Protein AF-A0A954C913-F1 (afdb_monomer_lite)

Sequence (250 aa):
MADDPFYPYLKLILENVSIWPVLIVVGIVWLVRHPELFDTLARYVSDLKLGPLEAKFREVQKELADTKEQVAVLEADLSHEQERFQALAGSFDPHAPVAELESTRSALKAMAASMDDLEPVRLNLTQYKDAGELYAAAEVARTRRDPRLFDDLVDCLDRLARDDDLHGIRLHTVWTLTSALHRTILADVKHGAGVLTADQLRRAKAMLARLVANPRVQADEPNNPTRGVRGPAKWAGDWIEKGLAGEGKP

Radius of gyration: 31.93 Å; chains: 1; bounding box: 51×46×95 Å

Secondary structure (DSSP, 8-state):
----THHHHHHHHHHHS-HHHHHHHHHHHHHHH-THHHHHHHHHHHHS--HHHHHHHHHHHHHHHHHHHHHHHHHHHHHHHHHHHHHHHHT--TTS-TTTTHHHHHHHHHHHHH----HHHHHHHHH-SSHHHHHHHHHHHHHH--GGGHHHHHHHHHHHHTSTTGGG--HHHHHHHHHHHHHHHHHHHHHS---S-HHHHHHHHHHHHHHHHSHHHHSSSTT-TTSTTHHHHHHHHHHHHHHHHTTT--

pLDDT: mean 81.01, std 14.79, range [45.38, 98.5]

Structure (mmCIF, N/CA/C/O backbone):
data_AF-A0A954C913-F1
#
_entry.id   AF-A0A954C913-F1
#
loop_
_atom_site.group_PDB
_atom_site.id
_atom_site.type_symbol
_atom_site.label_atom_id
_atom_site.label_alt_id
_atom_site.label_comp_id
_atom_site.label_asym_id
_atom_site.label_entity_id
_atom_site.label_seq_id
_atom_site.pdbx_PDB_ins_code
_atom_site.Cartn_x
_atom_site.Cartn_y
_atom_site.Cartn_z
_atom_site.occupancy
_atom_site.B_iso_or_equiv
_atom_site.auth_seq_id
_atom_site.auth_comp_id
_atom_site.auth_asym_id
_atom_site.auth_atom_id
_atom_site.pdbx_PDB_model_num
ATOM 1 N N . MET A 1 1 ? 27.339 -24.038 68.501 1.00 51.06 1 MET A N 1
ATOM 2 C CA . MET A 1 1 ? 26.241 -23.198 67.965 1.00 51.06 1 MET A CA 1
ATOM 3 C C . MET A 1 1 ? 26.440 -22.995 66.465 1.00 51.06 1 MET A C 1
ATOM 5 O O . MET A 1 1 ? 26.507 -21.880 65.973 1.00 51.06 1 MET A O 1
ATOM 9 N N . ALA A 1 2 ? 26.577 -24.112 65.766 1.00 46.47 2 ALA A N 1
ATOM 10 C CA . ALA A 1 2 ? 26.600 -24.290 64.323 1.00 46.47 2 ALA A CA 1
ATOM 11 C C . ALA A 1 2 ? 26.023 -25.705 64.139 1.00 46.47 2 ALA A C 1
ATOM 13 O O . ALA A 1 2 ? 26.250 -26.533 65.021 1.00 46.47 2 ALA A O 1
ATOM 14 N N . ASP A 1 3 ? 25.253 -25.933 63.080 1.00 54.12 3 ASP A N 1
ATOM 15 C CA . ASP A 1 3 ? 24.572 -27.199 62.739 1.00 54.12 3 ASP A CA 1
ATOM 16 C C . ASP A 1 3 ? 23.148 -27.389 63.285 1.00 54.12 3 ASP A C 1
ATOM 18 O O . ASP A 1 3 ? 22.778 -28.483 63.702 1.00 54.12 3 ASP A O 1
ATOM 22 N N . ASP A 1 4 ? 22.309 -26.349 63.209 1.00 55.50 4 ASP A N 1
ATOM 23 C CA . ASP A 1 4 ? 20.858 -26.569 63.178 1.00 55.50 4 ASP A CA 1
ATOM 24 C C . ASP A 1 4 ? 20.334 -26.367 61.739 1.00 55.50 4 ASP A C 1
ATOM 26 O O . ASP A 1 4 ? 20.270 -25.227 61.257 1.00 55.50 4 ASP A O 1
ATOM 30 N N . PRO A 1 5 ? 20.001 -27.449 61.005 1.00 61.47 5 PRO A N 1
ATOM 31 C CA . PRO A 1 5 ? 19.574 -27.386 59.607 1.00 61.47 5 PRO A CA 1
ATOM 32 C C . PRO A 1 5 ? 18.234 -26.669 59.416 1.00 61.47 5 PRO A C 1
ATOM 34 O O . PRO A 1 5 ? 17.842 -26.432 58.280 1.00 61.47 5 PRO A O 1
ATOM 37 N N . PHE A 1 6 ? 17.535 -26.300 60.493 1.00 63.22 6 PHE A N 1
ATOM 38 C CA . PHE A 1 6 ? 16.243 -25.614 60.447 1.00 63.22 6 PHE A CA 1
ATOM 39 C C . PHE A 1 6 ? 16.359 -24.099 60.201 1.00 63.22 6 PHE A C 1
ATOM 41 O O . PHE A 1 6 ? 15.486 -23.485 59.584 1.00 63.22 6 PHE A O 1
ATOM 48 N N . TYR A 1 7 ? 17.460 -23.486 60.641 1.00 67.25 7 TYR A N 1
ATOM 49 C CA . TYR A 1 7 ? 17.660 -22.035 60.583 1.00 67.25 7 TYR A CA 1
ATOM 50 C C . TYR A 1 7 ? 17.726 -21.458 59.149 1.00 67.25 7 TYR A C 1
ATOM 52 O O . TYR A 1 7 ? 17.117 -20.413 58.902 1.00 67.25 7 TYR A O 1
ATOM 60 N N . PRO A 1 8 ? 18.375 -22.124 58.167 1.00 64.12 8 PRO A N 1
ATOM 61 C CA . PRO A 1 8 ? 18.391 -21.659 56.778 1.00 64.12 8 PRO A CA 1
ATOM 62 C C . PRO A 1 8 ? 17.005 -21.694 56.119 1.00 64.12 8 PRO A C 1
ATOM 64 O O . PRO A 1 8 ? 16.655 -20.762 55.397 1.00 64.12 8 PRO A O 1
ATOM 67 N N . TYR A 1 9 ? 16.192 -22.721 56.396 1.00 63.78 9 TYR A N 1
ATOM 68 C CA . TYR A 1 9 ? 14.832 -22.829 55.850 1.00 63.78 9 TYR A CA 1
ATOM 69 C C . TYR A 1 9 ? 13.887 -21.790 56.456 1.00 63.78 9 TYR A C 1
ATOM 71 O O . TYR A 1 9 ? 13.095 -21.189 55.733 1.00 63.78 9 TYR A O 1
ATOM 79 N N . LEU A 1 10 ? 14.003 -21.524 57.762 1.00 60.94 10 LEU A N 1
ATOM 80 C CA . LEU A 1 10 ? 13.217 -20.487 58.431 1.00 60.94 10 LEU A CA 1
ATOM 81 C C . LEU A 1 10 ? 13.515 -19.097 57.845 1.00 60.94 10 LEU A C 1
ATOM 83 O O . LEU A 1 10 ? 12.595 -18.321 57.595 1.00 60.94 10 LEU A O 1
ATOM 87 N N . LYS A 1 11 ? 14.795 -18.811 57.572 1.00 62.28 11 LYS A N 1
ATOM 88 C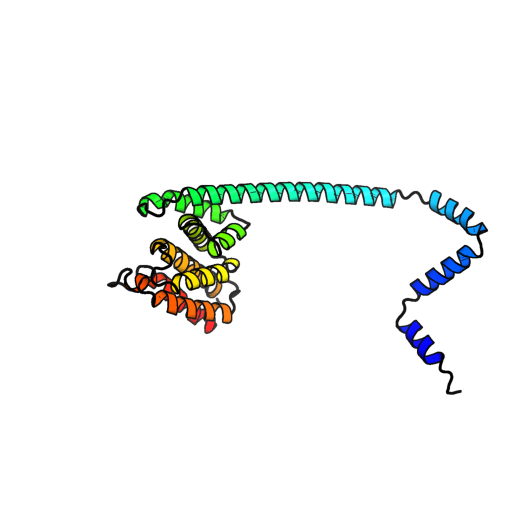 CA . LYS A 1 11 ? 15.233 -17.560 56.943 1.00 62.28 11 LYS A CA 1
ATOM 89 C C . LYS A 1 11 ? 14.708 -17.421 55.509 1.00 62.28 11 LYS A C 1
ATOM 91 O O . LYS A 1 11 ? 14.208 -16.359 55.156 1.00 62.28 11 LYS A O 1
ATOM 96 N N . LEU A 1 12 ? 14.736 -18.501 54.721 1.00 61.50 12 LEU A N 1
ATOM 97 C CA . LEU A 1 12 ? 14.226 -18.517 53.343 1.00 61.50 12 LEU A CA 1
ATOM 98 C C . LEU A 1 12 ? 12.710 -18.249 53.271 1.00 61.50 12 LEU A C 1
ATOM 100 O O . LEU A 1 12 ? 12.233 -17.595 52.347 1.00 61.50 12 LEU A O 1
ATOM 104 N N . ILE A 1 13 ? 11.952 -18.739 54.256 1.00 58.75 13 ILE A N 1
ATOM 105 C CA . ILE A 1 13 ? 10.506 -18.502 54.358 1.00 58.75 13 ILE A CA 1
ATOM 106 C C . ILE A 1 13 ? 10.230 -17.063 54.811 1.00 58.75 13 ILE A C 1
ATOM 108 O O . ILE A 1 13 ? 9.358 -16.416 54.241 1.00 58.75 13 ILE A O 1
ATOM 112 N N . LEU A 1 14 ? 10.990 -16.530 55.776 1.00 59.38 14 LEU A N 1
ATOM 113 C CA . LEU A 1 14 ? 10.811 -15.153 56.255 1.00 59.38 14 LEU A CA 1
ATOM 114 C C . LEU A 1 14 ? 11.160 -14.090 55.202 1.00 59.38 14 LEU A C 1
ATOM 116 O O . LEU A 1 14 ? 10.546 -13.027 55.190 1.00 59.38 14 LEU A O 1
ATOM 120 N N . GLU A 1 15 ? 12.151 -14.358 54.347 1.00 58.28 15 GLU A N 1
ATOM 121 C CA . GLU A 1 15 ? 12.610 -13.406 53.326 1.00 58.28 15 GLU A CA 1
ATOM 122 C C . GLU A 1 15 ? 11.785 -13.468 52.029 1.00 58.28 15 GLU A C 1
ATOM 124 O O . GLU A 1 15 ? 11.755 -12.486 51.291 1.00 58.28 15 GLU A O 1
ATOM 129 N N . ASN A 1 16 ? 11.092 -14.582 51.751 1.00 58.25 16 ASN A N 1
ATOM 130 C CA . ASN A 1 16 ? 10.431 -14.811 50.457 1.00 58.25 16 ASN A CA 1
ATOM 131 C C . ASN A 1 16 ? 8.908 -15.027 50.540 1.00 58.25 16 ASN A C 1
ATOM 133 O O . ASN A 1 16 ? 8.216 -14.968 49.524 1.00 58.25 16 ASN A O 1
ATOM 137 N N . VAL A 1 17 ? 8.359 -15.275 51.734 1.00 56.44 17 VAL A N 1
ATOM 138 C CA . VAL A 1 17 ? 6.918 -15.448 51.940 1.00 56.44 17 VAL A CA 1
ATOM 139 C C . VAL A 1 17 ? 6.388 -14.224 52.668 1.00 56.44 17 VAL A C 1
ATOM 141 O O . VAL A 1 17 ? 6.721 -13.971 53.823 1.00 56.44 17 VAL A O 1
ATOM 144 N N . SER A 1 18 ? 5.539 -13.459 51.976 1.00 63.81 18 SER A N 1
ATOM 145 C CA . SER A 1 18 ? 4.756 -12.385 52.586 1.00 63.81 18 SER A CA 1
ATOM 146 C C . SER A 1 18 ? 4.152 -12.897 53.897 1.00 63.81 18 SER A C 1
ATOM 148 O O . SER A 1 18 ? 3.509 -13.944 53.923 1.00 63.81 18 SER A O 1
ATOM 150 N N . ILE A 1 19 ? 4.378 -12.194 55.007 1.00 66.50 19 ILE A N 1
ATOM 151 C CA . ILE A 1 19 ? 3.931 -12.639 56.339 1.00 66.50 19 ILE A CA 1
ATOM 152 C C . ILE A 1 19 ? 2.398 -12.791 56.414 1.00 66.50 19 ILE A C 1
ATOM 154 O O . ILE A 1 19 ? 1.865 -13.495 57.270 1.00 66.50 19 ILE A O 1
ATOM 158 N N . TRP A 1 20 ? 1.689 -12.172 55.465 1.00 63.69 20 TRP A N 1
ATOM 159 C CA . TRP A 1 20 ? 0.238 -12.168 55.334 1.00 63.69 20 TRP A CA 1
ATOM 160 C C . TRP A 1 20 ? -0.379 -13.562 55.153 1.00 63.69 20 TRP A C 1
ATOM 162 O O . TRP A 1 20 ? -1.228 -13.906 55.968 1.00 63.69 20 TRP A O 1
ATOM 172 N N . PRO A 1 21 ? 0.018 -14.406 54.179 1.00 71.06 21 PRO A N 1
ATOM 173 C CA . PRO A 1 21 ? -0.498 -15.772 54.078 1.00 71.06 21 PRO A CA 1
ATOM 174 C C . PRO A 1 21 ? -0.298 -16.613 55.346 1.00 71.06 21 PRO A C 1
ATOM 176 O O . PRO A 1 21 ? -1.200 -17.357 55.720 1.00 71.06 21 PRO A O 1
ATOM 179 N N . VAL A 1 22 ? 0.826 -16.461 56.056 1.00 73.81 22 VAL A N 1
ATOM 180 C CA . VAL A 1 22 ? 1.058 -17.176 57.325 1.00 73.81 22 VAL A CA 1
ATOM 181 C C . VAL A 1 22 ? 0.096 -16.685 58.409 1.00 73.81 22 VAL A C 1
ATOM 183 O O . VAL A 1 22 ? -0.534 -17.497 59.084 1.00 73.81 22 VAL A O 1
ATOM 186 N N . LEU A 1 23 ? -0.088 -15.368 58.536 1.00 71.75 23 LEU A N 1
ATOM 187 C CA . LEU A 1 23 ? -1.050 -14.776 59.469 1.00 71.75 23 LEU A CA 1
ATOM 188 C C . LEU A 1 23 ? -2.500 -15.153 59.140 1.00 71.75 23 LEU A C 1
ATOM 190 O O . LEU A 1 23 ? -3.276 -15.414 60.055 1.00 71.75 23 LEU A O 1
ATOM 194 N N . ILE A 1 24 ? -2.859 -15.236 57.856 1.00 71.12 24 ILE A N 1
ATOM 195 C CA . ILE A 1 24 ? -4.189 -15.668 57.404 1.00 71.12 24 ILE A CA 1
ATOM 196 C C . ILE A 1 24 ? -4.433 -17.122 57.810 1.00 71.12 24 ILE A C 1
ATOM 198 O O . ILE A 1 24 ? -5.474 -17.425 58.385 1.00 71.12 24 ILE A O 1
ATOM 202 N N . VAL A 1 25 ? -3.472 -18.019 57.574 1.00 74.44 25 VAL A N 1
ATOM 203 C CA . VAL A 1 25 ? -3.603 -19.437 57.943 1.00 74.44 25 VAL A CA 1
ATOM 204 C C . VAL A 1 25 ? -3.673 -19.614 59.461 1.00 74.44 25 VAL A C 1
ATOM 206 O O . VAL A 1 25 ? -4.540 -20.337 59.947 1.00 74.44 25 VAL A O 1
ATOM 209 N N . VAL A 1 26 ? -2.823 -18.920 60.225 1.00 79.88 26 VAL A N 1
ATOM 210 C CA . VAL A 1 26 ? -2.878 -18.927 61.698 1.00 79.88 26 VAL A CA 1
ATOM 211 C C . VAL A 1 26 ? -4.217 -18.380 62.194 1.00 79.88 26 VAL A C 1
ATOM 213 O O . VAL A 1 26 ? -4.820 -18.973 63.085 1.00 79.88 26 VAL A O 1
ATOM 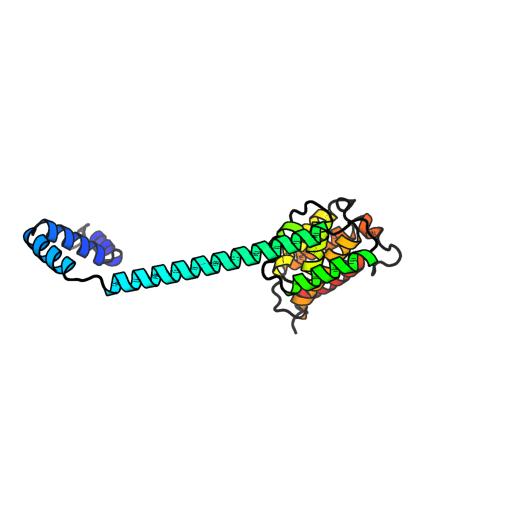216 N N . GLY A 1 27 ? -4.717 -17.307 61.578 1.00 74.88 27 GLY A N 1
ATOM 217 C CA . GLY A 1 27 ? -6.029 -16.734 61.860 1.00 74.88 27 GLY A CA 1
ATOM 218 C C . GLY A 1 27 ? -7.164 -17.723 61.600 1.00 74.88 27 GLY A C 1
ATOM 219 O O . GLY A 1 27 ? -8.005 -17.904 62.469 1.00 74.88 27 GLY A O 1
ATOM 220 N N . ILE A 1 28 ? -7.155 -18.425 60.462 1.00 75.12 28 ILE A N 1
ATOM 221 C CA . ILE A 1 28 ? -8.155 -19.451 60.120 1.00 75.12 28 ILE A CA 1
ATOM 222 C C . ILE A 1 28 ? -8.102 -20.620 61.111 1.00 75.12 28 ILE A C 1
ATOM 224 O O . ILE A 1 28 ? -9.140 -21.051 61.607 1.00 75.12 28 ILE A O 1
ATOM 228 N N . VAL A 1 29 ? -6.909 -21.119 61.448 1.00 79.38 29 VAL A N 1
ATOM 229 C CA . VAL A 1 29 ? -6.740 -22.223 62.410 1.00 79.38 29 VAL A CA 1
ATOM 230 C C . VAL A 1 29 ? -7.198 -21.816 63.813 1.00 79.38 29 VAL A C 1
ATOM 232 O O . VAL A 1 29 ? -7.826 -22.610 64.515 1.00 79.38 29 VAL A O 1
ATOM 235 N N . TRP A 1 30 ? -6.910 -20.581 64.224 1.00 77.62 30 TRP A N 1
ATOM 236 C CA . TRP A 1 30 ? -7.378 -20.019 65.488 1.00 77.62 30 TRP A CA 1
ATOM 237 C C . TRP A 1 30 ? -8.904 -19.845 65.496 1.00 77.62 30 TRP A C 1
ATOM 239 O O . TRP A 1 30 ? -9.555 -20.218 66.470 1.00 77.62 30 TRP A O 1
ATOM 249 N N . LEU A 1 31 ? -9.483 -19.398 64.378 1.00 73.31 31 LEU A N 1
ATOM 250 C CA . LEU A 1 31 ? -10.925 -19.230 64.194 1.00 73.31 31 LEU A CA 1
ATOM 251 C C . LEU A 1 31 ? -11.689 -20.562 64.246 1.00 73.31 31 LEU A C 1
ATOM 253 O O . LEU A 1 31 ? -12.752 -20.647 64.851 1.00 73.31 31 LEU A O 1
ATOM 257 N N . VAL A 1 32 ? -11.128 -21.625 63.662 1.00 75.25 32 VAL A N 1
ATOM 258 C CA . VAL A 1 32 ? -11.697 -22.983 63.722 1.00 75.25 32 VAL A CA 1
ATOM 259 C C . VAL A 1 32 ? -11.658 -23.553 65.147 1.00 75.25 32 VAL A C 1
ATOM 261 O O . VAL A 1 32 ? -12.520 -24.349 65.512 1.00 75.25 32 VAL A O 1
ATOM 264 N N . ARG A 1 33 ? -10.684 -23.146 65.975 1.00 78.38 33 ARG A N 1
ATOM 265 C CA . ARG A 1 33 ? -10.575 -23.581 67.379 1.00 78.38 33 ARG A CA 1
ATOM 266 C C . ARG A 1 33 ? -11.443 -22.796 68.362 1.00 78.38 33 ARG A C 1
ATOM 268 O O . ARG A 1 33 ? -11.688 -23.309 69.449 1.00 78.38 33 ARG A O 1
ATOM 275 N N . HIS A 1 34 ? -11.918 -21.613 67.984 1.00 75.44 34 HIS A N 1
ATOM 276 C CA . HIS A 1 34 ? -12.802 -20.770 68.794 1.00 75.44 34 HIS A CA 1
ATOM 277 C C . HIS A 1 34 ? -14.132 -20.518 68.062 1.00 75.44 34 HIS A C 1
ATOM 279 O O . HIS A 1 34 ? -14.378 -19.411 67.578 1.00 75.44 34 HIS A O 1
ATOM 285 N N . PRO A 1 35 ? -15.009 -21.536 67.960 1.00 63.16 35 PRO A N 1
ATOM 286 C CA . PRO A 1 35 ? -16.253 -21.453 67.191 1.00 63.16 35 PRO A CA 1
ATOM 287 C C . PRO A 1 35 ? -17.251 -20.423 67.747 1.00 63.16 35 PRO A C 1
ATOM 289 O O . PRO A 1 35 ? -18.088 -19.925 67.004 1.00 63.16 35 PRO A O 1
ATOM 292 N N . GLU A 1 36 ? -17.135 -20.027 69.016 1.00 68.62 36 GLU A N 1
ATOM 293 C CA . GLU A 1 36 ? -17.927 -18.937 69.612 1.00 68.62 36 GLU A CA 1
ATOM 294 C C . GLU A 1 36 ? -17.692 -17.559 68.956 1.00 68.62 36 GLU A C 1
ATOM 296 O O . GLU A 1 36 ? -18.549 -16.674 69.027 1.00 68.62 36 GLU A O 1
ATOM 301 N N . LEU A 1 37 ? -16.560 -17.385 68.262 1.00 61.88 37 LEU A N 1
ATOM 302 C CA . LEU A 1 37 ? -16.235 -16.169 67.516 1.00 61.88 37 LEU A CA 1
ATOM 303 C C . LEU A 1 37 ? -16.874 -16.133 66.123 1.0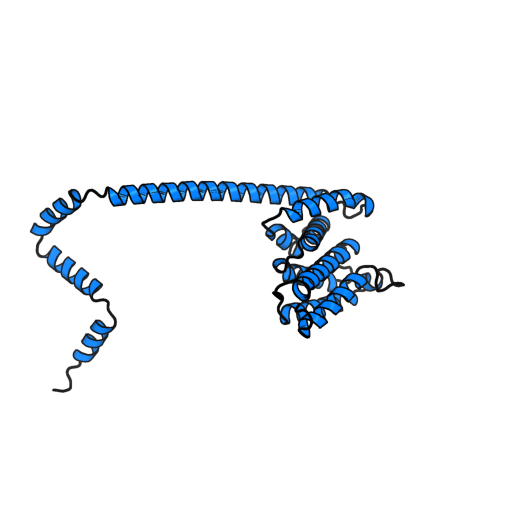0 61.88 37 LEU A C 1
ATOM 305 O O . LEU A 1 37 ? -17.029 -15.047 65.565 1.00 61.88 37 LEU A O 1
ATOM 309 N N . PHE A 1 38 ? -17.290 -17.279 65.568 1.00 60.25 38 PHE A N 1
ATOM 310 C CA . PHE A 1 38 ? -18.031 -17.323 64.302 1.00 60.25 38 PHE A CA 1
ATOM 311 C C . PHE A 1 38 ? -19.384 -16.624 64.431 1.00 60.25 38 PHE A C 1
ATOM 313 O O . PHE A 1 38 ? -19.756 -15.865 63.542 1.00 60.25 38 PHE A O 1
ATOM 320 N N . ASP A 1 39 ? -20.077 -16.801 65.557 1.00 58.16 39 ASP A N 1
ATOM 321 C CA . ASP A 1 39 ? -21.367 -16.150 65.807 1.00 58.16 39 ASP A CA 1
ATOM 322 C C . ASP A 1 39 ? -21.229 -14.632 65.998 1.00 58.16 39 ASP A C 1
ATOM 324 O O . ASP A 1 39 ? -22.131 -13.867 65.647 1.00 58.16 39 ASP A O 1
ATOM 328 N N . THR A 1 40 ? -20.091 -14.167 66.523 1.00 60.31 40 THR A N 1
ATOM 329 C CA . THR A 1 40 ? -19.800 -12.732 66.671 1.00 60.31 40 THR A CA 1
ATOM 330 C C . THR A 1 40 ? -19.313 -12.111 65.362 1.00 60.31 40 THR A C 1
ATOM 332 O O . THR A 1 40 ? -19.754 -11.016 65.018 1.00 60.31 40 THR A O 1
ATOM 335 N N . LEU A 1 41 ? -18.476 -12.807 64.588 1.00 56.16 41 LEU A N 1
ATOM 336 C CA . LEU A 1 41 ? -18.036 -12.368 63.259 1.00 56.16 41 LEU A CA 1
ATOM 337 C C . LEU A 1 41 ? -19.170 -12.378 62.242 1.00 56.16 41 LEU A C 1
ATOM 339 O O . LEU A 1 41 ? -19.284 -11.428 61.479 1.00 56.16 41 LEU A O 1
ATOM 343 N N . ALA A 1 42 ? -20.041 -13.387 62.257 1.00 55.62 42 ALA A N 1
ATOM 344 C CA . ALA A 1 42 ? -21.229 -13.415 61.414 1.00 55.62 42 ALA A CA 1
ATOM 345 C C . ALA A 1 42 ? -22.124 -12.200 61.694 1.00 55.62 42 ALA A C 1
ATOM 347 O O . ALA A 1 42 ? -22.561 -11.560 60.744 1.00 55.62 42 ALA A O 1
ATOM 348 N N . ARG A 1 43 ? -22.301 -11.819 62.973 1.00 55.00 43 ARG A N 1
ATOM 349 C CA . ARG A 1 43 ? -23.022 -10.593 63.366 1.00 55.00 43 ARG A CA 1
ATOM 350 C C . ARG A 1 43 ? -22.326 -9.314 62.891 1.00 55.00 43 ARG A C 1
ATOM 352 O O . ARG A 1 43 ? -22.987 -8.440 62.339 1.00 55.00 43 ARG A O 1
ATOM 359 N N . TYR A 1 44 ? -21.003 -9.220 63.031 1.00 53.44 44 TYR A N 1
ATOM 360 C CA . TYR A 1 44 ? -20.227 -8.065 62.559 1.00 53.44 44 TYR A CA 1
ATOM 361 C C . TYR A 1 44 ? -20.193 -7.941 61.028 1.00 53.44 44 TYR A C 1
ATOM 363 O O . TYR A 1 44 ? -20.239 -6.830 60.508 1.00 53.44 44 TYR A O 1
ATOM 371 N N . VAL A 1 45 ? -20.145 -9.058 60.298 1.00 52.66 45 VAL A N 1
ATOM 372 C CA . VAL A 1 45 ? -20.189 -9.096 58.827 1.00 52.66 45 VAL A CA 1
ATOM 373 C C . VAL A 1 45 ? -21.600 -8.800 58.315 1.00 52.66 45 VAL A C 1
ATOM 375 O O . VAL A 1 45 ? -21.737 -8.149 57.284 1.00 52.66 45 VAL A O 1
ATOM 378 N N . SER A 1 46 ? -22.649 -9.191 59.049 1.00 50.16 46 SER A N 1
ATOM 379 C CA . SER A 1 46 ? -24.027 -8.807 58.717 1.00 50.16 46 SER A CA 1
ATOM 380 C C . SER A 1 46 ? -24.341 -7.330 58.994 1.00 50.16 46 SER A C 1
ATOM 382 O O . SER A 1 46 ? -25.164 -6.756 58.284 1.00 50.16 46 SER A O 1
ATOM 384 N N . ASP A 1 47 ? -23.668 -6.695 59.963 1.00 47.97 47 ASP A N 1
ATOM 385 C CA . ASP A 1 47 ? -23.814 -5.256 60.248 1.00 47.97 47 ASP A CA 1
ATOM 386 C C . ASP A 1 47 ? -22.864 -4.364 59.433 1.00 47.97 47 ASP A C 1
ATOM 388 O O . ASP A 1 47 ? -23.109 -3.161 59.283 1.00 47.97 47 ASP A O 1
ATOM 392 N N . LEU A 1 48 ? -21.827 -4.938 58.814 1.00 45.38 48 LEU A N 1
ATOM 393 C CA . LEU A 1 48 ? -21.071 -4.304 57.736 1.00 45.38 48 LEU A CA 1
ATOM 394 C C . LEU A 1 48 ? -21.929 -4.309 56.467 1.00 45.38 48 LEU A C 1
ATOM 396 O O . LEU A 1 48 ? -21.680 -5.029 55.504 1.00 45.38 48 LEU A O 1
ATOM 400 N N . LYS A 1 49 ? -22.967 -3.465 56.472 1.00 47.38 49 LYS A N 1
ATOM 401 C CA . LYS A 1 49 ? -23.716 -3.081 55.278 1.00 47.38 49 LYS A CA 1
ATOM 402 C C . LYS A 1 49 ? -22.710 -2.751 54.180 1.00 47.38 49 LYS A C 1
ATOM 404 O O . LYS A 1 49 ? -22.063 -1.703 54.210 1.00 47.38 49 LYS A O 1
ATOM 409 N N . LEU A 1 50 ? -22.625 -3.633 53.190 1.00 52.22 50 LEU A N 1
ATOM 410 C CA . LEU A 1 50 ? -21.838 -3.522 51.963 1.00 52.22 50 LEU A CA 1
ATOM 411 C C . LEU A 1 50 ? -22.307 -2.353 51.069 1.00 52.22 50 LEU A C 1
ATOM 413 O O . LEU A 1 50 ? -22.117 -2.391 49.866 1.00 52.22 50 LEU A O 1
ATOM 417 N N . GLY A 1 51 ? -22.900 -1.290 51.619 1.00 54.19 51 GLY A N 1
ATOM 418 C CA . GLY A 1 51 ? -23.403 -0.132 50.879 1.00 54.19 51 GLY A CA 1
ATOM 419 C C . GLY A 1 51 ? -22.354 0.539 49.981 1.00 54.19 51 GLY A C 1
ATOM 420 O O . GLY A 1 51 ? -22.661 0.799 48.821 1.00 54.19 51 GLY A O 1
ATOM 421 N N . PRO A 1 52 ? -21.102 0.763 50.434 1.00 56.59 52 PRO A N 1
ATOM 422 C CA . PRO A 1 52 ? -20.057 1.316 49.569 1.00 56.59 52 PRO A CA 1
ATOM 423 C C . PRO A 1 52 ? -19.602 0.342 48.474 1.00 56.59 52 PRO A C 1
ATOM 425 O O . PRO A 1 52 ? -19.175 0.774 47.408 1.00 56.59 52 PRO A O 1
ATOM 428 N N . LEU A 1 53 ? -19.674 -0.968 48.730 1.00 54.94 53 LEU A N 1
ATOM 429 C CA . LEU A 1 53 ? -19.273 -2.014 47.787 1.00 54.94 53 LEU A CA 1
ATOM 430 C C . LEU A 1 53 ? -20.359 -2.277 46.742 1.00 54.94 53 LEU A C 1
ATOM 432 O O . LEU A 1 53 ? -20.036 -2.384 45.568 1.00 54.94 53 LEU A O 1
ATOM 436 N N . GLU A 1 54 ? -21.633 -2.295 47.129 1.00 59.16 54 GLU A N 1
ATOM 437 C CA . GLU A 1 54 ? -22.768 -2.358 46.205 1.00 59.16 54 GLU A CA 1
ATOM 438 C C . GLU A 1 54 ? -22.869 -1.101 45.341 1.00 59.16 54 GLU A C 1
ATOM 440 O O . GLU A 1 54 ? -23.167 -1.210 44.156 1.00 59.16 54 GLU A O 1
ATOM 445 N N . ALA A 1 55 ? -22.599 0.084 45.901 1.00 63.53 55 ALA A N 1
ATOM 446 C CA . ALA A 1 55 ? -22.560 1.324 45.131 1.00 63.53 55 ALA A CA 1
ATOM 447 C C . ALA A 1 55 ? -21.446 1.283 44.078 1.00 63.53 55 ALA A C 1
ATOM 449 O O . ALA A 1 55 ? -21.726 1.509 42.905 1.00 63.53 55 ALA A O 1
ATOM 450 N N . LYS A 1 56 ? -20.228 0.882 44.470 1.00 58.81 56 LYS A N 1
ATOM 451 C CA . LYS A 1 56 ? -19.117 0.670 43.530 1.00 58.81 56 LYS A CA 1
ATOM 452 C C . LYS A 1 56 ? -19.419 -0.427 42.515 1.00 58.81 56 LYS A C 1
ATOM 454 O O . LYS A 1 56 ? -19.067 -0.288 41.358 1.00 58.81 56 LYS A O 1
ATOM 459 N N . PHE A 1 57 ? -20.091 -1.505 42.910 1.00 62.09 57 PHE A N 1
ATOM 460 C CA . PHE A 1 57 ? -20.458 -2.579 41.989 1.00 62.09 57 PHE A CA 1
ATOM 461 C C . PHE A 1 57 ? -21.523 -2.129 40.982 1.00 62.09 57 PHE A C 1
ATOM 463 O O . PHE A 1 57 ? -21.431 -2.483 39.812 1.00 62.09 57 PHE A O 1
ATOM 470 N N . ARG A 1 58 ? -22.498 -1.308 41.397 1.00 65.56 58 ARG A N 1
ATOM 471 C CA . ARG A 1 58 ? -23.475 -0.682 40.489 1.00 65.56 58 ARG A CA 1
ATOM 472 C C . ARG A 1 58 ? -22.830 0.345 39.567 1.00 65.56 58 ARG A C 1
ATOM 474 O O . ARG A 1 58 ? -23.199 0.407 38.403 1.00 65.56 58 ARG A O 1
ATOM 481 N N . GLU A 1 59 ? -21.892 1.134 40.076 1.00 73.19 59 GLU A N 1
ATOM 482 C CA . GLU A 1 59 ? -21.119 2.097 39.288 1.00 73.19 59 GLU A CA 1
ATOM 483 C C . GLU A 1 59 ? -20.275 1.373 38.238 1.00 73.19 59 GLU A C 1
ATOM 485 O O . GLU A 1 59 ? -20.411 1.659 37.056 1.00 73.19 59 GLU A O 1
ATOM 490 N N . VAL A 1 60 ? -19.550 0.327 38.638 1.00 63.97 60 VAL A N 1
ATOM 491 C CA . VAL A 1 60 ? -18.804 -0.542 37.721 1.00 63.97 60 VAL A CA 1
ATOM 492 C C . VAL A 1 60 ? -19.738 -1.222 36.721 1.00 63.97 60 VAL A C 1
ATOM 494 O O . VAL A 1 60 ? -19.425 -1.257 35.542 1.00 63.97 60 VAL A O 1
ATOM 497 N N . GLN A 1 61 ? -20.902 -1.737 37.132 1.00 68.56 61 GLN A N 1
ATOM 498 C CA . GLN A 1 61 ? -21.877 -2.310 36.194 1.00 68.56 61 GLN A CA 1
ATOM 499 C C . GLN A 1 61 ? -22.392 -1.283 35.187 1.00 68.56 61 GLN A C 1
ATOM 501 O O . GLN A 1 61 ? -22.597 -1.633 34.027 1.00 68.56 61 GLN A O 1
ATOM 506 N N . LYS A 1 62 ? -22.600 -0.040 35.625 1.00 76.12 62 LYS A N 1
ATOM 507 C CA . LYS A 1 62 ? -23.029 1.055 34.763 1.00 76.12 62 LYS A CA 1
ATOM 508 C C . LYS A 1 62 ? -21.928 1.438 33.777 1.00 76.12 62 LYS A C 1
ATOM 510 O O . LYS A 1 62 ? -22.198 1.465 32.588 1.00 76.12 62 LYS A O 1
ATOM 515 N N . GLU A 1 63 ? -20.690 1.611 34.235 1.00 72.81 63 GLU A N 1
ATOM 516 C CA . GLU A 1 63 ? -19.539 1.851 33.357 1.00 72.81 63 GLU A CA 1
ATOM 517 C C . GLU A 1 63 ? -19.354 0.715 32.346 1.00 72.81 63 GLU A C 1
ATOM 519 O O . GLU A 1 63 ? -19.072 0.962 31.178 1.00 72.81 63 GLU A O 1
ATOM 524 N N . LEU A 1 64 ? -19.557 -0.537 32.759 1.00 69.50 64 LEU A N 1
ATOM 525 C CA . LEU A 1 64 ? -19.448 -1.702 31.879 1.00 69.50 64 LEU A CA 1
ATOM 526 C C . LEU A 1 64 ? -20.601 -1.755 30.864 1.00 69.50 64 LEU A C 1
ATOM 528 O O . LEU A 1 64 ? -20.389 -2.181 29.731 1.00 69.50 64 LEU A O 1
ATOM 532 N N . ALA A 1 65 ? -21.805 -1.320 31.242 1.00 76.00 65 ALA A N 1
ATOM 533 C CA . ALA A 1 65 ? -22.936 -1.181 30.327 1.00 76.00 65 ALA A CA 1
ATOM 534 C C . ALA A 1 65 ? -22.703 -0.051 29.312 1.00 76.00 65 ALA A C 1
ATOM 536 O O . ALA A 1 65 ? -22.813 -0.300 28.115 1.00 76.00 65 ALA A O 1
ATOM 537 N N . ASP A 1 66 ? -22.279 1.126 29.775 1.00 77.38 66 ASP A N 1
ATOM 538 C CA . ASP A 1 66 ? -21.953 2.282 28.933 1.00 77.38 66 ASP A CA 1
ATOM 539 C C . ASP A 1 66 ? -20.790 1.945 27.978 1.00 77.38 66 ASP A C 1
ATOM 541 O O . ASP A 1 66 ? -20.835 2.261 26.792 1.00 77.38 66 ASP A O 1
ATOM 545 N N . THR A 1 67 ? -19.772 1.222 28.459 1.00 64.88 67 THR A N 1
ATOM 546 C CA . THR A 1 67 ? -18.655 0.744 27.625 1.00 64.88 67 THR A CA 1
ATOM 547 C C . THR A 1 67 ? -19.136 -0.249 26.572 1.00 64.88 67 THR A C 1
ATOM 549 O O . THR A 1 67 ? -18.723 -0.166 25.421 1.00 64.88 67 THR A O 1
ATOM 552 N N . LYS A 1 68 ? -20.018 -1.191 26.929 1.00 72.44 68 LYS A N 1
ATOM 553 C CA . LYS A 1 68 ? -20.588 -2.145 25.964 1.00 72.44 68 LYS A CA 1
ATOM 554 C C . LYS A 1 68 ? -21.418 -1.449 24.894 1.00 72.44 68 LYS A C 1
ATOM 556 O O . LYS A 1 68 ? -21.347 -1.847 23.738 1.00 72.44 68 LYS A O 1
ATOM 561 N N . GLU A 1 69 ? -22.190 -0.437 25.271 1.00 75.00 69 GLU A N 1
ATOM 562 C CA . GLU A 1 69 ? -22.965 0.362 24.327 1.00 75.00 69 GLU A CA 1
ATOM 563 C C . GLU A 1 69 ? -22.044 1.140 23.381 1.00 75.00 69 GLU A C 1
ATOM 565 O O . GLU A 1 69 ? -22.222 1.075 22.169 1.00 75.00 69 GLU A O 1
ATOM 570 N N . GLN A 1 70 ? -21.000 1.785 23.908 1.00 69.62 70 GLN A N 1
ATOM 571 C CA . GLN A 1 70 ? -19.995 2.469 23.089 1.00 69.62 70 GLN A CA 1
ATOM 572 C C . GLN A 1 70 ? -19.275 1.514 22.134 1.00 69.62 70 GLN A C 1
ATOM 574 O O . GLN A 1 70 ? -19.089 1.846 20.968 1.00 69.62 70 GLN A O 1
ATOM 579 N N . VAL A 1 71 ? -18.907 0.317 22.599 1.00 66.25 71 VAL A N 1
ATOM 580 C CA . VAL A 1 71 ? -18.311 -0.718 21.744 1.00 66.25 71 VAL A CA 1
ATOM 581 C C . VAL A 1 71 ? -19.287 -1.141 20.650 1.00 66.25 71 VAL A C 1
ATOM 583 O O . VAL A 1 71 ? -18.888 -1.197 19.495 1.00 66.25 71 VAL A O 1
ATOM 586 N N . ALA A 1 72 ? -20.565 -1.360 20.970 1.00 72.31 72 ALA A N 1
ATOM 587 C CA . ALA A 1 72 ? -21.569 -1.732 19.973 1.00 72.31 72 ALA A CA 1
ATOM 588 C C . ALA A 1 72 ? -21.780 -0.639 18.910 1.00 72.31 72 ALA A C 1
ATOM 590 O O . ALA A 1 72 ? -21.955 -0.953 17.735 1.00 72.31 72 ALA A O 1
ATOM 591 N N . VAL A 1 73 ? -21.737 0.640 19.302 1.00 74.31 73 VAL A N 1
ATOM 592 C CA . VAL A 1 73 ? -21.798 1.771 18.362 1.00 74.31 73 VAL A CA 1
ATOM 593 C C . VAL A 1 73 ? -20.562 1.797 17.462 1.00 74.31 73 VAL A C 1
ATOM 595 O O . VAL A 1 73 ? -20.706 1.879 16.247 1.00 74.31 73 VAL A O 1
ATOM 598 N N . LEU A 1 74 ? -19.360 1.651 18.029 1.00 63.62 74 LEU A N 1
ATOM 599 C CA . LEU A 1 74 ? -18.113 1.616 17.256 1.00 63.62 74 LEU A CA 1
ATOM 600 C C . LEU A 1 74 ? -18.065 0.426 16.287 1.00 63.62 74 LEU A C 1
ATOM 602 O O . LEU A 1 74 ? -17.636 0.577 15.148 1.00 63.62 74 LEU A O 1
ATOM 606 N N . GLU A 1 75 ? -18.528 -0.749 16.715 1.00 69.31 75 GLU A N 1
ATOM 607 C CA . GLU A 1 75 ? -18.647 -1.930 15.855 1.00 69.31 75 GLU A CA 1
ATOM 608 C C . GLU A 1 75 ? -19.635 -1.692 14.703 1.00 69.31 75 GLU A C 1
ATOM 610 O O . GLU A 1 75 ? -19.351 -2.067 13.563 1.00 69.31 75 GLU A O 1
ATOM 615 N N . ALA A 1 76 ? -20.769 -1.034 14.970 1.00 74.12 76 ALA A N 1
ATOM 616 C CA . ALA A 1 76 ? -21.740 -0.679 13.939 1.00 74.12 76 ALA A CA 1
ATOM 617 C C . ALA A 1 76 ? -21.161 0.330 12.933 1.00 74.12 76 ALA A C 1
ATOM 619 O O . ALA A 1 76 ? -21.280 0.116 11.723 1.00 74.12 76 ALA A O 1
ATOM 620 N N . ASP A 1 77 ? -20.480 1.373 13.407 1.00 68.38 77 ASP A N 1
ATOM 621 C CA . ASP A 1 77 ? -19.837 2.371 12.550 1.00 68.38 77 ASP A CA 1
ATOM 622 C C . ASP A 1 77 ? -18.763 1.731 11.655 1.00 68.38 77 ASP A C 1
ATOM 624 O O . ASP A 1 77 ? -18.781 1.923 10.436 1.00 68.38 77 ASP A O 1
ATOM 628 N N . LEU A 1 78 ? -17.899 0.880 12.224 1.00 66.38 78 LEU A N 1
ATOM 629 C CA . LEU A 1 78 ? -16.896 0.117 11.471 1.00 66.38 78 LEU A CA 1
ATOM 630 C C . LEU A 1 78 ? -17.536 -0.781 10.406 1.00 66.38 78 LEU A C 1
ATOM 632 O O . LEU A 1 78 ? -17.076 -0.815 9.261 1.00 66.38 78 LEU A O 1
ATOM 636 N N . SER A 1 79 ? -18.621 -1.480 10.753 1.00 74.31 79 SER A N 1
ATOM 637 C CA . SER A 1 79 ? -19.326 -2.348 9.805 1.00 74.31 79 SER A CA 1
ATOM 638 C C . SER A 1 79 ? -19.899 -1.555 8.624 1.00 74.31 79 SER A C 1
ATOM 640 O O . SER A 1 79 ? -19.739 -1.955 7.469 1.00 74.31 79 SER A O 1
ATOM 642 N N . HIS A 1 80 ? -20.468 -0.374 8.883 1.00 78.75 80 HIS A N 1
ATOM 643 C CA . HIS A 1 80 ? -20.989 0.504 7.842 1.00 78.75 80 HIS A CA 1
ATOM 644 C C . HIS A 1 80 ? -19.887 1.073 6.941 1.00 78.75 80 HIS A C 1
ATOM 646 O O . HIS A 1 80 ? -20.075 1.166 5.723 1.00 78.75 80 HIS A O 1
ATOM 652 N N . GLU A 1 81 ? -18.729 1.445 7.491 1.00 72.50 81 GLU A N 1
ATOM 653 C CA . GLU A 1 81 ? -17.581 1.872 6.682 1.00 72.50 81 GLU A CA 1
ATOM 654 C C . GLU A 1 81 ? -17.075 0.745 5.777 1.00 72.50 81 GLU A C 1
ATOM 656 O O . GLU A 1 81 ? -16.822 0.968 4.585 1.00 72.50 81 GLU A O 1
ATOM 661 N N . GLN A 1 82 ? -16.998 -0.476 6.309 1.00 76.62 82 GLN A N 1
ATOM 662 C CA . GLN A 1 82 ? -16.588 -1.653 5.554 1.00 76.62 82 GLN A CA 1
ATOM 663 C C . GLN A 1 82 ? -17.560 -1.959 4.407 1.00 76.62 82 GLN A C 1
ATOM 665 O O . GLN A 1 82 ? -17.120 -2.176 3.276 1.00 76.62 82 GLN A O 1
ATOM 670 N N . GLU A 1 83 ? -18.870 -1.923 4.653 1.00 81.94 83 GLU A N 1
ATOM 671 C CA . GLU A 1 83 ? -19.891 -2.109 3.615 1.00 81.94 83 GLU A CA 1
ATOM 672 C C . GLU A 1 83 ? -19.781 -1.058 2.506 1.00 81.94 83 GLU A C 1
ATOM 674 O O . GLU A 1 83 ? -19.827 -1.394 1.320 1.00 81.94 83 GLU A O 1
ATOM 679 N N . ARG A 1 84 ? -19.579 0.217 2.866 1.00 79.25 84 ARG A N 1
ATOM 680 C CA . ARG A 1 84 ? -19.403 1.302 1.888 1.00 79.25 84 ARG A CA 1
ATOM 681 C C . ARG A 1 84 ? -18.148 1.106 1.045 1.00 79.25 84 ARG A C 1
ATOM 683 O O . ARG A 1 84 ? -18.199 1.322 -0.168 1.00 79.25 84 ARG A O 1
ATOM 690 N N . PHE A 1 85 ? -17.045 0.676 1.654 1.00 76.12 85 PHE A N 1
ATOM 691 C CA . PHE A 1 85 ? -15.820 0.359 0.925 1.00 76.12 85 PHE A CA 1
ATOM 692 C C . PHE A 1 85 ? -16.027 -0.801 -0.049 1.00 76.12 85 PHE A C 1
ATOM 694 O O . PHE A 1 85 ? -15.656 -0.678 -1.217 1.00 76.12 85 PHE A O 1
ATOM 701 N N . GLN A 1 86 ? -16.680 -1.880 0.388 1.00 81.81 86 GLN A N 1
ATOM 702 C CA . GLN A 1 86 ? -16.968 -3.033 -0.465 1.00 81.81 86 GLN A CA 1
ATOM 703 C C . GLN A 1 86 ? -17.931 -2.688 -1.606 1.00 81.81 86 GLN A C 1
ATOM 705 O O . GLN A 1 86 ? -17.725 -3.120 -2.737 1.00 81.81 86 GLN A O 1
ATOM 710 N N . ALA A 1 87 ? -18.937 -1.848 -1.358 1.00 80.88 87 ALA A N 1
ATOM 711 C CA . ALA A 1 87 ? -19.842 -1.373 -2.402 1.00 80.88 87 ALA A CA 1
ATOM 712 C C . ALA A 1 87 ? -19.104 -0.545 -3.471 1.00 80.88 87 ALA A C 1
ATOM 714 O O . ALA A 1 87 ? -19.305 -0.749 -4.669 1.00 80.88 87 ALA A O 1
ATOM 715 N N . LEU A 1 88 ? -18.213 0.364 -3.053 1.00 78.50 88 LEU A N 1
ATOM 716 C CA . LEU A 1 88 ? -17.381 1.138 -3.979 1.00 78.50 88 LEU A CA 1
ATOM 717 C C . LEU A 1 88 ? -16.398 0.249 -4.750 1.00 78.50 88 LEU A C 1
ATOM 719 O O . LEU A 1 88 ? -16.254 0.430 -5.959 1.00 78.50 88 LEU A O 1
ATOM 723 N N . ALA A 1 89 ? -15.765 -0.719 -4.084 1.00 75.56 89 ALA A N 1
ATOM 724 C CA . ALA A 1 89 ? -14.893 -1.699 -4.727 1.00 75.56 89 ALA A CA 1
ATOM 725 C C . ALA A 1 89 ? -15.647 -2.545 -5.768 1.00 75.56 89 ALA A C 1
ATOM 727 O O . ALA A 1 89 ? -15.181 -2.666 -6.897 1.00 75.56 89 ALA A O 1
ATOM 728 N N . GLY A 1 90 ? -16.843 -3.043 -5.438 1.00 71.62 90 GLY A N 1
ATOM 729 C CA . GLY A 1 90 ? -17.672 -3.838 -6.349 1.00 71.62 90 GLY A CA 1
ATOM 730 C C . GLY A 1 90 ? -18.239 -3.048 -7.535 1.00 71.62 90 GLY A C 1
ATOM 731 O O . GLY A 1 90 ? -18.579 -3.634 -8.558 1.00 71.62 90 GLY A O 1
ATOM 732 N N . SER A 1 91 ? -18.314 -1.717 -7.435 1.00 70.25 91 SER A N 1
ATOM 733 C CA . SER A 1 91 ? -18.700 -0.843 -8.555 1.00 70.25 91 SER A CA 1
ATOM 734 C C . SER A 1 91 ? -17.587 -0.605 -9.581 1.00 70.25 91 SER A C 1
ATOM 736 O O . SER A 1 91 ? -17.821 0.031 -10.610 1.00 70.25 91 SER A O 1
ATOM 738 N N . PHE A 1 92 ? -16.364 -1.061 -9.303 1.00 71.56 92 PHE A N 1
ATOM 739 C CA . PHE A 1 92 ? -15.238 -0.881 -10.203 1.00 71.56 92 PHE A CA 1
ATOM 740 C C . PHE A 1 92 ? -15.327 -1.869 -11.365 1.00 71.56 92 PHE A C 1
ATOM 742 O O . PHE A 1 92 ? -15.262 -3.075 -11.153 1.00 71.56 92 PHE A O 1
ATOM 749 N N . ASP A 1 93 ? -15.403 -1.357 -12.596 1.00 70.62 93 ASP A N 1
ATOM 750 C CA . ASP A 1 93 ? -15.190 -2.170 -13.792 1.00 70.62 93 ASP A CA 1
ATOM 751 C C . ASP A 1 93 ? -13.687 -2.201 -14.124 1.00 70.62 93 ASP A C 1
ATOM 753 O O . ASP A 1 93 ? -13.124 -1.188 -14.568 1.00 70.62 93 ASP A O 1
ATOM 757 N N . PRO A 1 94 ? -13.013 -3.359 -13.974 1.00 64.19 94 PRO A N 1
ATOM 758 C CA . PRO A 1 94 ? -11.611 -3.499 -14.314 1.00 64.19 94 PRO A CA 1
ATOM 759 C C . PRO A 1 94 ? -11.321 -3.282 -15.785 1.00 64.19 94 PRO A C 1
ATOM 761 O O . PRO A 1 94 ? -10.148 -3.168 -16.105 1.00 64.19 94 PRO A O 1
ATOM 764 N N . HIS A 1 95 ? -12.313 -3.221 -16.675 1.00 67.88 95 HIS A N 1
ATOM 765 C CA . HIS A 1 95 ? -12.137 -3.034 -18.110 1.00 67.88 95 HIS A CA 1
ATOM 766 C C . HIS A 1 95 ? -12.486 -1.628 -18.614 1.00 67.88 95 HIS A C 1
ATOM 768 O O . HIS A 1 95 ? -12.046 -1.270 -19.714 1.00 67.88 95 HIS A O 1
ATOM 774 N N . ALA A 1 96 ? -13.122 -0.791 -17.794 1.00 72.25 96 ALA A N 1
ATOM 775 C CA . ALA A 1 96 ? -13.540 0.550 -18.188 1.00 72.25 96 ALA A CA 1
ATOM 776 C C . ALA A 1 96 ? -12.357 1.483 -18.552 1.00 72.25 96 ALA A C 1
ATOM 778 O O . ALA A 1 96 ? -11.231 1.307 -18.052 1.00 72.25 96 ALA A O 1
ATOM 779 N N . PRO A 1 97 ? -12.572 2.479 -19.434 1.00 71.38 97 PRO A N 1
ATOM 780 C CA . PRO A 1 97 ? -11.635 3.573 -19.682 1.00 71.38 97 PRO A CA 1
ATOM 781 C C . PRO A 1 97 ? -11.333 4.388 -18.416 1.00 71.38 97 PRO A C 1
ATOM 783 O O . PRO A 1 97 ? -12.203 4.616 -17.584 1.00 71.38 97 PRO A O 1
ATOM 786 N N . VAL A 1 98 ? -10.113 4.928 -18.299 1.00 67.81 98 VAL A N 1
ATOM 787 C CA . VAL A 1 98 ? -9.662 5.672 -17.098 1.00 67.81 98 VAL A CA 1
ATOM 788 C C . VAL A 1 98 ? -10.580 6.846 -16.730 1.00 67.81 98 VAL A C 1
ATOM 790 O O . VAL A 1 98 ? -10.748 7.131 -15.548 1.00 67.81 98 VAL A O 1
ATOM 793 N N . ALA A 1 99 ? -11.187 7.513 -17.716 1.00 69.69 99 ALA A N 1
ATOM 794 C CA . ALA A 1 99 ? -12.115 8.619 -17.479 1.00 69.69 99 ALA A CA 1
ATOM 795 C C . ALA A 1 99 ? -13.392 8.179 -16.738 1.00 69.69 99 ALA A C 1
ATOM 797 O O . ALA A 1 99 ? -13.917 8.931 -15.923 1.00 69.69 99 ALA A O 1
ATOM 798 N N . GLU A 1 100 ? -13.854 6.952 -16.977 1.00 68.25 100 GLU A N 1
ATOM 799 C CA . GLU A 1 100 ? -15.039 6.379 -16.330 1.00 68.25 100 GLU A CA 1
ATOM 800 C C . GLU A 1 100 ? -14.735 5.906 -14.902 1.00 68.25 100 GLU A C 1
ATOM 802 O O . GLU A 1 100 ? -15.630 5.837 -14.066 1.00 68.25 100 GLU A O 1
ATOM 807 N N . LEU A 1 101 ? -13.454 5.687 -14.584 1.00 73.75 101 LEU A N 1
ATOM 808 C CA . LEU A 1 101 ? -12.989 5.348 -13.237 1.00 73.75 101 LEU A CA 1
ATOM 809 C C . LEU A 1 101 ? -12.881 6.570 -12.310 1.00 73.75 101 LEU A C 1
ATOM 811 O O . LEU A 1 101 ? -12.669 6.407 -11.107 1.00 73.75 101 LEU A O 1
ATOM 815 N N . GLU A 1 102 ? -12.991 7.796 -12.835 1.00 78.88 102 GLU A N 1
ATOM 816 C CA . GLU A 1 102 ? -12.731 9.012 -12.053 1.00 78.88 102 GLU A CA 1
ATOM 817 C C . GLU A 1 102 ? -13.785 9.251 -10.961 1.00 78.88 102 GLU A C 1
ATOM 819 O O . GLU A 1 102 ? -13.445 9.744 -9.882 1.00 78.88 102 GLU A O 1
ATOM 824 N N . SER A 1 103 ? -15.041 8.855 -11.192 1.00 78.44 103 SER A N 1
ATOM 825 C CA . SER A 1 103 ? -16.114 8.940 -10.192 1.00 78.44 103 SER A CA 1
ATOM 826 C C . SER A 1 103 ? -15.832 8.015 -9.002 1.00 78.44 103 SER A C 1
ATOM 828 O O . SER A 1 103 ? -15.769 8.483 -7.863 1.00 78.44 103 SER A O 1
ATOM 830 N N . THR A 1 104 ? -15.557 6.733 -9.262 1.00 80.19 104 THR A N 1
ATOM 831 C CA . THR A 1 104 ? -15.205 5.730 -8.245 1.00 80.19 104 THR A CA 1
ATOM 832 C C . THR A 1 104 ? -13.930 6.126 -7.509 1.00 80.19 104 THR A C 1
ATOM 834 O O . THR A 1 104 ? -13.883 6.107 -6.282 1.00 80.19 104 THR A O 1
ATOM 837 N N . ARG A 1 105 ? -12.905 6.588 -8.232 1.00 82.25 105 ARG A N 1
ATOM 838 C CA . ARG A 1 105 ? -11.662 7.104 -7.645 1.00 82.25 105 ARG A CA 1
ATOM 839 C C . ARG A 1 105 ? -11.909 8.304 -6.731 1.00 82.25 105 ARG A C 1
ATOM 841 O O . ARG A 1 105 ? -11.304 8.387 -5.665 1.00 82.25 105 ARG A O 1
ATOM 848 N N . SER A 1 106 ? -12.761 9.244 -7.132 1.00 84.19 106 SER A N 1
ATOM 849 C CA . SER A 1 106 ? -13.094 10.416 -6.313 1.00 84.19 106 SER A CA 1
ATOM 850 C C . SER A 1 106 ? -13.837 10.015 -5.039 1.00 84.19 106 SER A C 1
ATOM 852 O O . SER A 1 106 ? -13.501 10.509 -3.962 1.00 84.19 106 SER A O 1
ATOM 854 N N . ALA A 1 107 ? -14.770 9.065 -5.136 1.00 83.62 107 ALA A N 1
ATOM 855 C CA . ALA A 1 107 ? -15.476 8.510 -3.984 1.00 83.62 107 ALA A CA 1
ATOM 856 C C . ALA A 1 107 ? -14.525 7.779 -3.019 1.00 83.62 107 ALA A C 1
ATOM 858 O O . ALA A 1 107 ? -14.546 8.041 -1.817 1.00 83.62 107 ALA A O 1
ATOM 859 N N . LEU A 1 108 ? -13.629 6.935 -3.545 1.00 86.19 108 LEU A N 1
ATOM 860 C CA . LEU A 1 108 ? -12.612 6.232 -2.757 1.00 86.19 108 LEU A CA 1
ATOM 861 C C . LEU A 1 108 ? -11.656 7.201 -2.054 1.00 86.19 108 LEU A C 1
ATOM 863 O O . LEU A 1 108 ? -11.333 6.998 -0.889 1.00 86.19 108 LEU A O 1
ATOM 867 N N . LYS A 1 109 ? -11.229 8.279 -2.724 1.00 86.38 109 LYS A N 1
ATOM 868 C CA . LYS A 1 109 ? -10.391 9.325 -2.112 1.00 86.38 109 LYS A CA 1
ATOM 869 C C . LYS A 1 109 ? -11.109 10.049 -0.975 1.00 86.38 109 LYS A C 1
ATOM 871 O O . LYS A 1 109 ? -10.493 10.298 0.058 1.00 86.38 109 LYS A O 1
ATOM 876 N N . ALA A 1 110 ? -12.379 10.406 -1.170 1.00 86.75 110 ALA A N 1
ATOM 877 C CA . ALA A 1 110 ? -13.173 11.089 -0.152 1.00 86.75 110 ALA A CA 1
ATOM 878 C C . ALA A 1 110 ? -13.356 10.202 1.087 1.00 86.75 110 ALA A C 1
ATOM 880 O O . ALA A 1 110 ? -13.107 10.650 2.201 1.00 86.75 110 ALA A O 1
ATOM 881 N N . MET A 1 111 ? -13.697 8.929 0.881 1.00 86.44 111 MET A N 1
ATOM 882 C CA . MET A 1 111 ? -13.838 7.949 1.957 1.00 86.44 111 MET A CA 1
ATOM 883 C C . MET A 1 111 ? -12.501 7.637 2.642 1.00 86.44 111 MET A C 1
ATOM 885 O O . MET A 1 111 ? -12.448 7.534 3.860 1.00 86.44 111 MET A O 1
ATOM 889 N N . ALA A 1 112 ? -11.395 7.552 1.896 1.00 86.31 112 ALA A N 1
ATOM 890 C CA . ALA A 1 112 ? -10.071 7.351 2.481 1.00 86.31 112 ALA A CA 1
ATOM 891 C C . ALA A 1 112 ? -9.716 8.449 3.497 1.00 86.31 112 ALA A C 1
ATOM 893 O O . ALA A 1 112 ? -9.061 8.179 4.499 1.00 86.31 112 ALA A O 1
ATOM 894 N N . ALA A 1 113 ? -10.130 9.697 3.269 1.00 82.88 113 ALA A N 1
ATOM 895 C CA . ALA A 1 113 ? -9.839 10.780 4.204 1.00 82.88 113 ALA A CA 1
ATOM 896 C C . ALA A 1 113 ? -10.515 10.583 5.573 1.00 82.88 113 ALA A C 1
ATOM 898 O O . ALA A 1 113 ? -9.924 10.967 6.579 1.00 82.88 113 ALA A O 1
ATOM 899 N N . SER A 1 114 ? -11.699 9.963 5.611 1.00 83.56 114 SER A N 1
ATOM 900 C CA . SER A 1 114 ? -12.475 9.731 6.837 1.00 83.56 114 SER A CA 1
ATOM 901 C C . SER A 1 114 ? -12.284 8.346 7.456 1.00 83.56 114 SER A C 1
ATOM 903 O O . SER A 1 114 ? -12.785 8.121 8.542 1.00 83.56 114 SER A O 1
ATOM 905 N N . MET A 1 115 ? -11.594 7.430 6.774 1.00 85.00 115 MET A N 1
ATOM 906 C CA . MET A 1 115 ? -11.427 6.047 7.222 1.00 85.00 115 MET A CA 1
ATOM 907 C C . MET A 1 115 ? -10.438 5.953 8.391 1.00 85.00 115 MET A C 1
ATOM 909 O O . MET A 1 115 ? -9.254 6.291 8.237 1.00 85.00 115 MET A O 1
ATOM 913 N N . ASP A 1 116 ? -10.926 5.471 9.533 1.00 84.19 116 ASP A N 1
ATOM 914 C CA . ASP A 1 116 ? -10.125 5.257 10.743 1.00 84.19 116 ASP A CA 1
ATOM 915 C C . ASP A 1 116 ? -9.503 3.856 10.776 1.00 84.19 116 ASP A C 1
ATOM 917 O O . ASP A 1 116 ? -8.316 3.709 11.098 1.00 84.19 116 ASP A O 1
ATOM 921 N N . ASP A 1 117 ? -10.268 2.841 10.364 1.00 87.94 117 ASP A N 1
ATOM 922 C CA . ASP A 1 117 ? -9.792 1.467 10.243 1.00 87.94 117 ASP A CA 1
ATOM 923 C C . ASP A 1 117 ? -9.263 1.163 8.836 1.00 87.94 117 ASP A C 1
ATOM 925 O O . ASP A 1 117 ? -9.971 1.236 7.833 1.00 87.94 117 ASP A O 1
ATOM 929 N N . LEU A 1 118 ? -7.984 0.794 8.763 1.00 93.00 118 LEU A N 1
ATOM 930 C CA . LEU A 1 118 ? -7.323 0.423 7.514 1.00 93.00 118 LEU A CA 1
ATOM 931 C C . LEU A 1 118 ? -7.277 -1.094 7.295 1.00 93.00 118 LEU A C 1
ATOM 933 O O . LEU A 1 118 ? -6.753 -1.530 6.271 1.00 93.00 118 LEU A O 1
ATOM 937 N N . GLU A 1 119 ? -7.816 -1.907 8.202 1.00 93.00 119 GLU A N 1
ATOM 938 C CA . GLU A 1 119 ? -7.803 -3.365 8.078 1.00 93.00 119 GLU A CA 1
ATOM 939 C C . GLU A 1 119 ? -8.479 -3.874 6.790 1.00 93.00 119 GLU A C 1
ATOM 941 O O . GLU A 1 119 ? -7.885 -4.727 6.124 1.00 93.00 119 GLU A O 1
ATOM 946 N N . PRO A 1 120 ? -9.611 -3.311 6.310 1.00 91.12 120 PRO A N 1
ATOM 947 C CA . PRO A 1 120 ? -10.173 -3.694 5.011 1.00 91.12 120 PRO A CA 1
ATOM 948 C C . PRO A 1 120 ? -9.212 -3.439 3.839 1.00 91.12 120 PRO A C 1
ATOM 950 O O . PRO A 1 120 ? -9.156 -4.211 2.881 1.00 91.12 120 PRO A O 1
ATOM 953 N N . VAL A 1 121 ? -8.409 -2.373 3.922 1.00 94.50 121 VAL A N 1
ATOM 954 C CA . VAL A 1 121 ? -7.388 -2.046 2.915 1.00 94.50 121 VAL A CA 1
ATOM 955 C C . VAL A 1 121 ? -6.264 -3.076 2.958 1.00 94.50 121 VAL A C 1
ATOM 957 O O . VAL A 1 121 ? -5.838 -3.559 1.911 1.00 94.50 121 VAL A O 1
ATOM 960 N N . ARG A 1 122 ? -5.804 -3.447 4.157 1.00 96.12 122 ARG A N 1
ATOM 961 C CA . ARG A 1 122 ? -4.759 -4.464 4.362 1.00 96.12 122 ARG A CA 1
ATOM 962 C C . ARG A 1 122 ? -5.209 -5.834 3.877 1.00 96.12 122 ARG A C 1
ATOM 964 O O . ARG A 1 122 ? -4.458 -6.516 3.177 1.00 96.12 122 ARG A O 1
ATOM 971 N N . LEU A 1 123 ? -6.454 -6.208 4.167 1.00 94.44 123 LEU A N 1
ATOM 972 C CA . LEU A 1 123 ? -7.050 -7.445 3.679 1.00 94.44 123 LEU A CA 1
ATOM 973 C C . LEU A 1 123 ? -7.071 -7.470 2.150 1.00 94.44 123 LEU A C 1
ATOM 975 O O . LEU A 1 123 ? -6.617 -8.438 1.555 1.00 94.44 123 LEU A O 1
ATOM 979 N N . ASN A 1 124 ? -7.491 -6.389 1.496 1.00 94.00 124 ASN A N 1
ATOM 980 C CA . ASN A 1 124 ? -7.511 -6.339 0.036 1.00 94.00 124 ASN A CA 1
ATOM 981 C C . ASN A 1 124 ? -6.098 -6.263 -0.584 1.00 94.00 124 ASN A C 1
ATOM 983 O O . ASN A 1 124 ? -5.876 -6.782 -1.673 1.00 94.00 124 ASN A O 1
ATOM 987 N N . LEU A 1 125 ? -5.097 -5.688 0.091 1.00 96.44 125 LEU A N 1
ATOM 988 C CA . LEU A 1 125 ? -3.701 -5.763 -0.371 1.00 96.44 125 LEU A CA 1
ATOM 989 C C . LEU A 1 125 ? -3.131 -7.184 -0.253 1.00 96.44 125 LEU A C 1
ATOM 991 O O . LEU A 1 125 ? -2.316 -7.601 -1.076 1.00 96.44 125 LEU A O 1
ATOM 995 N N . THR A 1 126 ? -3.557 -7.958 0.743 1.00 94.62 126 THR A N 1
ATOM 996 C CA . THR A 1 126 ? -3.007 -9.293 1.018 1.00 94.62 126 THR A CA 1
ATOM 997 C C . THR A 1 126 ? -3.799 -10.425 0.360 1.00 94.62 126 THR A C 1
ATOM 999 O O . THR A 1 126 ? -3.183 -11.401 -0.067 1.00 94.62 126 THR A O 1
ATOM 1002 N N . GLN A 1 127 ? -5.118 -10.292 0.233 1.00 93.31 127 GLN A N 1
ATOM 1003 C CA . GLN A 1 127 ? -6.075 -11.348 -0.121 1.00 93.31 127 GLN A CA 1
ATOM 1004 C C . GLN A 1 127 ? -7.218 -10.846 -1.030 1.00 93.31 127 GLN A C 1
ATOM 1006 O O . GLN A 1 127 ? -8.357 -11.287 -0.879 1.00 93.31 127 GLN A O 1
ATOM 1011 N N . TYR A 1 128 ? -6.948 -9.932 -1.972 1.00 90.50 128 TYR A N 1
ATOM 1012 C CA . TYR A 1 128 ? -7.967 -9.513 -2.947 1.00 90.50 128 TYR A CA 1
ATOM 1013 C C . TYR A 1 128 ? -8.560 -10.711 -3.705 1.00 90.50 128 TYR A C 1
ATOM 1015 O O . TYR A 1 128 ? -7.841 -11.616 -4.135 1.00 90.50 128 TYR A O 1
ATOM 1023 N N . LYS A 1 129 ? -9.876 -10.686 -3.909 1.00 87.81 129 LYS A N 1
ATOM 1024 C CA . LYS A 1 129 ? -10.616 -11.666 -4.715 1.00 87.81 129 LYS A CA 1
ATOM 1025 C C . LYS A 1 129 ? -10.633 -11.289 -6.188 1.00 87.81 129 LYS A C 1
ATOM 1027 O O . LYS A 1 129 ? -10.629 -12.166 -7.048 1.00 87.81 129 LYS A O 1
ATOM 1032 N N . ASP A 1 130 ? -10.634 -9.990 -6.473 1.00 88.00 130 ASP A N 1
ATOM 1033 C CA . ASP A 1 130 ? -10.669 -9.447 -7.825 1.00 88.00 130 ASP A CA 1
ATOM 1034 C C . ASP A 1 130 ? -9.827 -8.166 -7.970 1.00 88.00 130 ASP A C 1
ATOM 1036 O O . ASP A 1 130 ? -9.293 -7.600 -7.012 1.00 88.00 130 ASP A O 1
ATOM 1040 N N . ALA A 1 131 ? -9.668 -7.719 -9.218 1.00 88.81 131 ALA A N 1
ATOM 1041 C CA . ALA A 1 131 ? -8.865 -6.546 -9.548 1.00 88.81 131 ALA A CA 1
ATOM 1042 C C . ALA A 1 131 ? -9.462 -5.223 -9.025 1.00 88.81 131 ALA A C 1
ATOM 1044 O O . ALA A 1 131 ? -8.717 -4.249 -8.885 1.00 88.81 131 ALA A O 1
ATOM 1045 N N . GLY A 1 132 ? -10.770 -5.173 -8.757 1.00 87.81 132 GLY A N 1
ATOM 1046 C CA . GLY A 1 132 ? -11.458 -4.001 -8.223 1.00 87.81 132 GLY A CA 1
ATOM 1047 C C . GLY A 1 132 ? -11.195 -3.803 -6.742 1.00 87.81 132 GLY A C 1
ATOM 1048 O O . GLY A 1 132 ? -10.809 -2.704 -6.341 1.00 87.81 132 GLY A O 1
ATOM 1049 N N . GLU A 1 133 ? -11.271 -4.874 -5.952 1.00 91.00 133 GLU A N 1
ATOM 1050 C CA . GLU A 1 133 ? -10.869 -4.875 -4.542 1.00 91.00 133 GLU A CA 1
ATOM 1051 C C . GLU A 1 133 ? -9.423 -4.385 -4.368 1.00 91.00 133 GLU A C 1
ATOM 1053 O O . GLU A 1 133 ? -9.150 -3.518 -3.528 1.00 91.00 133 GLU A O 1
ATOM 1058 N N . LEU A 1 134 ? -8.505 -4.880 -5.208 1.00 94.62 134 LEU A N 1
ATOM 1059 C CA . LEU A 1 134 ? -7.103 -4.462 -5.190 1.00 94.62 134 LEU A CA 1
ATOM 1060 C C . LEU A 1 134 ? -6.927 -2.995 -5.604 1.00 94.62 134 LEU A C 1
ATOM 1062 O O . LEU A 1 134 ? -6.150 -2.259 -4.991 1.00 94.62 134 LEU A O 1
ATOM 1066 N N . TYR A 1 135 ? -7.634 -2.553 -6.646 1.00 91.62 135 TYR A N 1
ATOM 1067 C CA . TYR A 1 135 ? -7.571 -1.167 -7.103 1.00 91.62 135 TYR A CA 1
ATOM 1068 C C . TYR A 1 135 ? -8.097 -0.191 -6.046 1.00 91.62 135 TYR A C 1
ATOM 1070 O O . TYR A 1 135 ? -7.460 0.832 -5.782 1.00 91.62 135 TYR A O 1
ATOM 1078 N N . ALA A 1 136 ? -9.217 -0.524 -5.403 1.00 90.56 136 ALA A N 1
ATOM 1079 C CA . ALA A 1 136 ? -9.786 0.272 -4.327 1.00 90.56 136 ALA A CA 1
ATOM 1080 C C . ALA A 1 136 ? -8.798 0.419 -3.163 1.00 90.56 136 ALA A C 1
ATOM 1082 O O . ALA A 1 136 ? -8.522 1.539 -2.724 1.00 90.56 136 ALA A O 1
ATOM 1083 N N . ALA A 1 137 ? -8.189 -0.689 -2.732 1.00 95.19 137 ALA A N 1
ATOM 1084 C CA . ALA A 1 137 ? -7.165 -0.675 -1.694 1.00 95.19 137 ALA A CA 1
ATOM 1085 C C . ALA A 1 137 ? -5.954 0.188 -2.087 1.00 95.19 137 ALA A C 1
ATOM 1087 O O . ALA A 1 137 ? -5.470 0.991 -1.288 1.00 95.19 137 ALA A O 1
ATOM 1088 N N . ALA A 1 138 ? -5.509 0.094 -3.344 1.00 95.19 138 ALA A N 1
ATOM 1089 C CA . ALA A 1 138 ? -4.411 0.898 -3.868 1.00 95.19 138 ALA A CA 1
ATOM 1090 C C . ALA A 1 138 ? -4.717 2.408 -3.846 1.00 95.19 138 ALA A C 1
ATOM 1092 O O . ALA A 1 138 ? -3.852 3.206 -3.478 1.00 95.19 138 ALA A O 1
ATOM 1093 N N . GLU A 1 139 ? -5.930 2.825 -4.221 1.00 93.81 139 GLU A N 1
ATOM 1094 C CA . GLU A 1 139 ? -6.345 4.237 -4.191 1.00 93.81 139 GLU A CA 1
ATOM 1095 C C . GLU A 1 139 ? -6.447 4.781 -2.760 1.00 93.81 139 GLU A C 1
ATOM 1097 O O . GLU A 1 139 ? -5.986 5.900 -2.493 1.00 93.81 139 GLU A O 1
ATOM 1102 N N . VAL A 1 140 ? -6.986 3.991 -1.825 1.00 93.69 140 VAL A N 1
ATOM 1103 C CA . VAL A 1 140 ? -7.040 4.370 -0.406 1.00 93.69 140 VAL A CA 1
ATOM 1104 C C . VAL A 1 140 ? -5.626 4.509 0.155 1.00 93.69 140 VAL A C 1
ATOM 1106 O O . VAL A 1 140 ? -5.279 5.572 0.676 1.00 93.69 140 VAL A O 1
ATOM 1109 N N . ALA A 1 141 ? -4.765 3.505 -0.043 1.00 95.81 141 ALA A N 1
ATOM 1110 C CA . ALA A 1 141 ? -3.374 3.531 0.407 1.00 95.81 141 ALA A CA 1
ATOM 1111 C C . ALA A 1 141 ? -2.608 4.738 -0.163 1.00 95.81 141 ALA A C 1
ATOM 1113 O O . ALA A 1 141 ? -1.908 5.450 0.561 1.00 95.81 141 ALA A O 1
ATOM 1114 N N . ARG A 1 142 ? -2.803 5.044 -1.452 1.00 94.69 142 ARG A N 1
ATOM 1115 C CA . ARG A 1 142 ? -2.202 6.205 -2.128 1.00 94.69 142 ARG A CA 1
ATOM 1116 C C . ARG A 1 142 ? -2.662 7.546 -1.556 1.00 94.69 142 ARG A C 1
ATOM 1118 O O . ARG A 1 142 ? -1.923 8.540 -1.631 1.00 94.69 142 ARG A O 1
ATOM 1125 N N . THR A 1 143 ? -3.895 7.598 -1.070 1.00 93.69 143 THR A N 1
ATOM 1126 C CA . THR A 1 143 ? -4.502 8.804 -0.505 1.00 93.69 143 THR A CA 1
ATOM 1127 C C . THR A 1 143 ? -4.036 9.022 0.927 1.00 93.69 143 THR A C 1
ATOM 1129 O O . THR A 1 143 ? -3.530 10.107 1.216 1.00 93.69 143 THR A O 1
ATOM 1132 N N . ARG A 1 144 ? -4.116 7.983 1.770 1.00 93.19 144 ARG A N 1
ATOM 1133 C CA . ARG A 1 144 ? -3.686 8.002 3.177 1.00 93.19 144 ARG A CA 1
ATOM 1134 C C . ARG A 1 144 ? -2.183 8.204 3.336 1.00 93.19 144 ARG A C 1
ATOM 1136 O O . ARG A 1 144 ? -1.770 8.983 4.185 1.00 93.19 144 ARG A O 1
ATOM 1143 N N . ARG A 1 145 ? -1.375 7.520 2.509 1.00 93.38 145 ARG A N 1
ATOM 1144 C CA . ARG A 1 145 ? 0.102 7.500 2.597 1.00 93.38 145 ARG A CA 1
ATOM 1145 C C . ARG A 1 145 ? 0.594 7.029 3.969 1.00 93.38 145 ARG A C 1
ATOM 1147 O O . ARG A 1 145 ? 1.614 7.500 4.462 1.00 93.38 145 ARG A O 1
ATOM 1154 N N . ASP A 1 146 ? -0.176 6.143 4.592 1.00 93.56 146 ASP A N 1
ATOM 1155 C CA . ASP A 1 146 ? 0.045 5.696 5.961 1.00 93.56 146 ASP A CA 1
ATOM 1156 C C . ASP A 1 146 ? 1.184 4.660 6.006 1.00 93.56 146 ASP A C 1
ATOM 1158 O O . ASP A 1 146 ? 1.084 3.633 5.322 1.00 93.56 146 ASP A O 1
ATOM 1162 N N . PRO A 1 147 ? 2.256 4.881 6.793 1.00 94.06 147 PRO A N 1
ATOM 1163 C CA . PRO A 1 147 ? 3.344 3.916 6.947 1.00 94.06 147 PRO A CA 1
ATOM 1164 C C . PRO A 1 147 ? 2.892 2.542 7.458 1.00 94.06 147 PRO A C 1
ATOM 1166 O O . PRO A 1 147 ? 3.557 1.552 7.168 1.00 94.06 147 PRO A O 1
ATOM 1169 N N . ARG A 1 148 ? 1.747 2.442 8.153 1.00 94.38 148 ARG A N 1
ATOM 1170 C CA . ARG A 1 148 ? 1.185 1.158 8.613 1.00 94.38 148 ARG A CA 1
ATOM 1171 C C . ARG A 1 148 ? 0.830 0.212 7.463 1.00 94.38 148 ARG A C 1
ATOM 1173 O O . ARG A 1 148 ? 0.807 -0.992 7.670 1.00 94.38 148 ARG A O 1
ATOM 1180 N N . LEU A 1 149 ? 0.590 0.743 6.262 1.00 96.44 149 LEU A N 1
ATOM 1181 C CA . LEU A 1 149 ? 0.299 -0.037 5.051 1.00 96.44 149 LEU A CA 1
ATOM 1182 C C . LEU A 1 149 ? 1.556 -0.408 4.254 1.00 96.44 149 LEU A C 1
ATOM 1184 O O . LEU A 1 149 ? 1.452 -1.023 3.194 1.00 96.44 149 LEU A O 1
ATOM 1188 N N . PHE A 1 150 ? 2.742 0.021 4.692 1.00 97.44 150 PHE A N 1
ATOM 1189 C CA . PHE A 1 150 ? 3.959 -0.087 3.894 1.00 97.44 150 PHE A CA 1
ATOM 1190 C C . PHE A 1 150 ? 4.326 -1.535 3.572 1.00 97.44 150 PHE A C 1
ATOM 1192 O O . PHE A 1 150 ? 4.566 -1.856 2.409 1.00 97.44 150 PHE A O 1
ATOM 1199 N N . ASP A 1 151 ? 4.355 -2.401 4.585 1.00 97.88 151 ASP A N 1
ATOM 1200 C CA . ASP A 1 151 ? 4.725 -3.804 4.398 1.00 97.88 151 ASP A CA 1
ATOM 1201 C C . ASP A 1 151 ? 3.705 -4.528 3.510 1.00 97.88 151 ASP A C 1
ATOM 1203 O O . ASP A 1 151 ? 4.100 -5.191 2.555 1.00 97.88 151 ASP A O 1
ATOM 1207 N N . ASP A 1 152 ? 2.407 -4.287 3.720 1.00 98.25 152 ASP A N 1
ATOM 1208 C CA . ASP A 1 152 ? 1.338 -4.863 2.896 1.00 98.25 152 ASP A CA 1
ATOM 1209 C C . ASP A 1 152 ? 1.440 -4.415 1.422 1.00 98.25 152 ASP A C 1
ATOM 1211 O O . ASP A 1 152 ? 1.239 -5.213 0.502 1.00 98.25 152 ASP A O 1
ATOM 1215 N N . LEU A 1 153 ? 1.805 -3.149 1.168 1.00 98.00 153 LEU A N 1
ATOM 1216 C CA . LEU A 1 153 ? 2.061 -2.634 -0.184 1.00 98.00 153 LEU A CA 1
ATOM 1217 C C . LEU A 1 153 ? 3.276 -3.303 -0.835 1.00 98.00 153 LEU A C 1
ATOM 1219 O O . LEU A 1 153 ? 3.219 -3.652 -2.018 1.00 98.00 153 LEU A O 1
ATOM 1223 N N . VAL A 1 154 ? 4.376 -3.449 -0.090 1.00 98.50 154 VAL A N 1
ATOM 1224 C CA . VAL A 1 154 ? 5.600 -4.086 -0.589 1.00 98.50 154 VAL A CA 1
ATOM 1225 C C . VAL A 1 154 ? 5.335 -5.550 -0.908 1.00 98.50 154 VAL A C 1
ATOM 1227 O O . VAL A 1 154 ? 5.646 -5.977 -2.016 1.00 98.50 154 VAL A O 1
ATOM 1230 N N . ASP A 1 155 ? 4.707 -6.292 -0.001 1.00 98.44 155 ASP A N 1
ATOM 1231 C CA . ASP A 1 155 ? 4.412 -7.713 -0.186 1.00 98.44 155 ASP A CA 1
ATOM 1232 C C . ASP A 1 155 ? 3.419 -7.940 -1.335 1.00 98.44 155 ASP A C 1
ATOM 1234 O O . ASP A 1 155 ? 3.601 -8.854 -2.146 1.00 98.44 155 ASP A O 1
ATOM 1238 N N . CYS A 1 156 ? 2.409 -7.073 -1.478 1.00 98.31 156 CYS A N 1
ATOM 1239 C CA . CYS A 1 156 ? 1.482 -7.131 -2.605 1.00 98.31 156 CYS A CA 1
ATOM 1240 C C . CYS A 1 156 ? 2.197 -6.917 -3.944 1.00 98.31 156 CYS A C 1
ATOM 1242 O O . CYS A 1 156 ? 2.021 -7.712 -4.870 1.00 98.31 156 CYS A O 1
ATOM 1244 N N . LEU A 1 157 ? 2.996 -5.852 -4.065 1.00 98.38 157 LEU A N 1
ATOM 1245 C CA . LEU A 1 157 ? 3.748 -5.568 -5.288 1.00 98.38 157 LEU A CA 1
ATOM 1246 C C . LEU A 1 157 ? 4.779 -6.657 -5.585 1.00 98.38 157 LEU A C 1
ATOM 1248 O O . LEU A 1 157 ? 4.952 -7.019 -6.745 1.00 98.38 157 LEU A O 1
ATOM 1252 N N . ASP A 1 158 ? 5.427 -7.206 -4.560 1.00 98.25 158 ASP A N 1
ATOM 1253 C CA . ASP A 1 158 ? 6.419 -8.261 -4.731 1.00 98.25 158 ASP A CA 1
ATOM 1254 C C . ASP A 1 158 ? 5.794 -9.561 -5.231 1.00 98.25 158 ASP A C 1
ATOM 1256 O O . ASP A 1 158 ? 6.345 -10.223 -6.111 1.00 98.25 158 ASP A O 1
ATOM 1260 N N . ARG A 1 159 ? 4.613 -9.907 -4.710 1.00 97.75 159 ARG A N 1
ATOM 1261 C CA . ARG A 1 159 ? 3.825 -11.039 -5.195 1.00 97.75 159 ARG A CA 1
ATOM 1262 C C . ARG A 1 159 ? 3.429 -10.857 -6.658 1.00 97.75 159 ARG A C 1
ATOM 1264 O O . ARG A 1 159 ? 3.621 -11.788 -7.427 1.00 97.75 159 ARG A O 1
ATOM 1271 N N . LEU A 1 160 ? 2.936 -9.676 -7.044 1.00 97.50 160 LEU A N 1
ATOM 1272 C CA . LEU A 1 160 ? 2.597 -9.383 -8.444 1.00 97.50 160 LEU A CA 1
ATOM 1273 C C . LEU A 1 160 ? 3.834 -9.452 -9.348 1.00 97.50 160 LEU A C 1
ATOM 1275 O O . LEU A 1 160 ? 3.785 -10.056 -10.409 1.00 97.50 160 LEU A O 1
ATOM 1279 N N . ALA A 1 161 ? 4.956 -8.871 -8.921 1.00 97.56 161 ALA A N 1
ATOM 1280 C CA . ALA A 1 161 ? 6.179 -8.788 -9.715 1.00 97.56 161 ALA A CA 1
ATOM 1281 C C . ALA A 1 161 ? 6.834 -10.147 -10.011 1.00 97.56 161 ALA A C 1
ATOM 1283 O O . ALA A 1 161 ? 7.622 -10.241 -10.953 1.00 97.56 161 ALA A O 1
ATOM 1284 N N . ARG A 1 162 ? 6.556 -11.174 -9.197 1.00 97.44 162 ARG A N 1
ATOM 1285 C CA . ARG A 1 162 ? 7.058 -12.546 -9.390 1.00 97.44 162 ARG A CA 1
ATOM 1286 C C . ARG A 1 162 ? 6.332 -13.311 -10.492 1.00 97.44 162 ARG A C 1
ATOM 1288 O O . ARG A 1 162 ? 6.847 -14.336 -10.921 1.00 97.44 162 ARG A O 1
ATOM 1295 N N . ASP A 1 163 ? 5.172 -12.833 -10.918 1.00 97.00 163 ASP A N 1
ATOM 1296 C CA . ASP A 1 163 ? 4.426 -13.404 -12.028 1.00 97.00 163 ASP A CA 1
ATOM 1297 C C . ASP A 1 163 ? 4.663 -12.589 -13.302 1.00 97.00 163 ASP A C 1
ATOM 1299 O O . ASP A 1 163 ? 4.536 -11.361 -13.304 1.00 97.00 163 ASP A O 1
ATOM 1303 N N . ASP A 1 164 ? 5.004 -13.266 -14.397 1.00 94.12 164 ASP A N 1
ATOM 1304 C CA . ASP A 1 164 ? 5.341 -12.612 -15.667 1.00 94.12 164 ASP A CA 1
ATOM 1305 C C . ASP A 1 164 ? 4.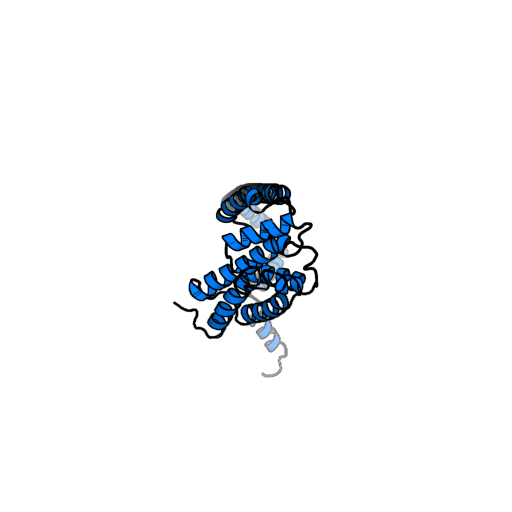166 -11.807 -16.252 1.00 94.12 164 ASP A C 1
ATOM 1307 O O . ASP A 1 164 ? 4.390 -10.820 -16.957 1.00 94.12 164 ASP A O 1
ATOM 1311 N N . ASP A 1 165 ? 2.924 -12.183 -15.927 1.00 95.06 165 ASP A N 1
ATOM 1312 C CA . ASP A 1 165 ? 1.702 -11.484 -16.327 1.00 95.06 165 ASP A CA 1
ATOM 1313 C C . ASP A 1 165 ? 1.113 -10.613 -15.200 1.00 95.06 165 ASP A C 1
ATOM 1315 O O . ASP A 1 165 ? 0.006 -10.094 -15.329 1.00 95.06 165 ASP A O 1
ATOM 1319 N N . LEU A 1 166 ? 1.830 -10.392 -14.091 1.00 95.25 166 LEU A N 1
ATOM 1320 C CA . LEU A 1 166 ? 1.338 -9.616 -12.944 1.00 95.25 166 LEU A CA 1
ATOM 1321 C C . LEU A 1 166 ? -0.028 -10.134 -12.437 1.00 95.25 166 LEU A C 1
ATOM 1323 O O . LEU A 1 166 ? -0.884 -9.338 -12.046 1.00 95.25 166 LEU A O 1
ATOM 1327 N N . HIS A 1 167 ? -0.263 -11.450 -12.508 1.00 93.75 167 HIS A N 1
ATOM 1328 C CA . HIS A 1 167 ? -1.550 -12.110 -12.235 1.00 93.75 167 HIS A CA 1
ATOM 1329 C C . HIS A 1 167 ? -2.730 -11.588 -13.082 1.00 93.75 167 HIS A C 1
ATOM 1331 O O . HIS A 1 167 ? -3.871 -11.556 -12.620 1.00 93.75 167 HIS A O 1
ATOM 1337 N N . GLY A 1 168 ? -2.478 -11.100 -14.298 1.00 91.44 168 GLY A N 1
ATOM 1338 C CA . GLY A 1 168 ? -3.507 -10.503 -15.153 1.00 91.44 168 GLY A CA 1
ATOM 1339 C C . GLY A 1 168 ? -4.008 -9.136 -14.665 1.00 91.44 168 GLY A C 1
ATOM 1340 O O . GLY A 1 168 ? -4.922 -8.557 -15.259 1.00 91.44 168 GLY A O 1
ATOM 1341 N N . ILE A 1 169 ? -3.402 -8.562 -13.618 1.00 93.56 169 ILE A N 1
ATOM 1342 C CA . ILE A 1 169 ? -3.767 -7.238 -13.111 1.00 93.56 169 ILE A CA 1
ATOM 1343 C C . ILE A 1 169 ? -3.399 -6.167 -14.145 1.00 93.56 169 ILE A C 1
ATOM 1345 O O . ILE A 1 169 ? -2.380 -6.231 -14.842 1.00 93.56 169 ILE A O 1
ATOM 1349 N N . ARG A 1 170 ? -4.252 -5.147 -14.272 1.00 91.12 170 ARG A N 1
ATOM 1350 C CA . ARG A 1 170 ? -3.998 -4.009 -15.159 1.00 91.12 170 ARG A CA 1
ATOM 1351 C C . ARG A 1 170 ? -2.793 -3.193 -14.692 1.00 91.12 170 ARG A C 1
ATOM 1353 O O . ARG A 1 170 ? -2.679 -2.852 -13.516 1.00 91.12 170 ARG A O 1
ATOM 1360 N N . LEU A 1 171 ? -1.980 -2.745 -15.651 1.00 92.31 171 LEU A N 1
ATOM 1361 C CA . LEU A 1 171 ? -0.825 -1.872 -15.400 1.00 92.31 171 LEU A CA 1
ATOM 1362 C C . LEU A 1 171 ? -1.199 -0.581 -14.664 1.00 92.31 171 LEU A C 1
ATOM 1364 O O . LEU A 1 171 ? -0.428 -0.112 -13.838 1.00 92.31 171 LEU A O 1
ATOM 1368 N N . HIS A 1 172 ? -2.400 -0.040 -14.890 1.00 89.88 172 HIS A N 1
ATOM 1369 C CA . HIS A 1 172 ? -2.887 1.126 -14.147 1.00 89.88 172 HIS A CA 1
ATOM 1370 C C . HIS A 1 172 ? -3.052 0.849 -12.644 1.00 89.88 172 HIS A C 1
ATOM 1372 O O . HIS A 1 172 ? -2.693 1.691 -11.825 1.00 89.88 172 HIS A O 1
ATOM 1378 N N . THR A 1 173 ? -3.534 -0.337 -12.260 1.00 93.12 173 THR A N 1
ATOM 1379 C CA . THR A 1 173 ? -3.634 -0.741 -10.847 1.00 93.12 173 THR A CA 1
ATOM 1380 C C . THR A 1 173 ? -2.249 -0.904 -10.234 1.00 93.12 173 THR A C 1
ATOM 1382 O O . THR A 1 173 ? -1.988 -0.372 -9.154 1.00 93.12 173 THR A O 1
ATOM 1385 N N . VAL A 1 174 ? -1.328 -1.549 -10.955 1.00 96.44 174 VAL A N 1
ATOM 1386 C CA . VAL A 1 174 ? 0.076 -1.678 -10.532 1.00 96.44 174 VAL A CA 1
ATOM 1387 C C . VAL A 1 174 ? 0.716 -0.299 -10.372 1.00 96.44 174 VAL A C 1
ATOM 1389 O O . VAL A 1 174 ? 1.329 -0.014 -9.349 1.00 96.44 174 VAL A O 1
ATOM 1392 N N . TRP A 1 175 ? 0.482 0.612 -11.315 1.00 94.94 175 TRP A N 1
ATOM 1393 C CA . TRP A 1 175 ? 0.936 1.996 -11.238 1.00 94.94 175 TRP A CA 1
ATOM 1394 C C . TRP A 1 175 ? 0.368 2.731 -10.021 1.00 94.94 175 TRP A C 1
ATOM 1396 O O . TRP A 1 175 ? 1.092 3.492 -9.368 1.00 94.94 175 TRP A O 1
ATOM 1406 N N . THR A 1 176 ? -0.907 2.515 -9.685 1.00 94.88 176 THR A N 1
ATOM 1407 C CA . THR A 1 176 ? -1.530 3.090 -8.487 1.00 94.88 176 THR A CA 1
ATOM 1408 C C . THR A 1 176 ? -0.872 2.557 -7.216 1.00 94.88 176 THR A C 1
ATOM 1410 O O . THR A 1 176 ? -0.525 3.373 -6.362 1.00 94.88 176 THR A O 1
ATOM 1413 N N . LEU A 1 177 ? -0.614 1.247 -7.120 1.00 98.00 177 LEU A N 1
ATOM 1414 C CA . LEU A 1 177 ? 0.102 0.622 -5.998 1.00 98.00 177 LEU A CA 1
ATOM 1415 C C . LEU A 1 177 ? 1.528 1.171 -5.857 1.00 98.00 177 LEU A C 1
ATOM 1417 O O . LEU A 1 177 ? 1.922 1.623 -4.783 1.00 98.00 177 LEU A O 1
ATOM 1421 N N . THR A 1 178 ? 2.299 1.220 -6.947 1.00 97.50 178 THR A N 1
ATOM 1422 C CA . THR A 1 178 ? 3.665 1.768 -6.924 1.00 97.50 178 THR A CA 1
ATOM 1423 C C . THR A 1 178 ? 3.663 3.258 -6.573 1.00 97.50 178 THR A C 1
ATOM 1425 O O . THR A 1 178 ? 4.536 3.741 -5.852 1.00 97.50 178 THR A O 1
ATOM 1428 N N . SER A 1 179 ? 2.654 4.005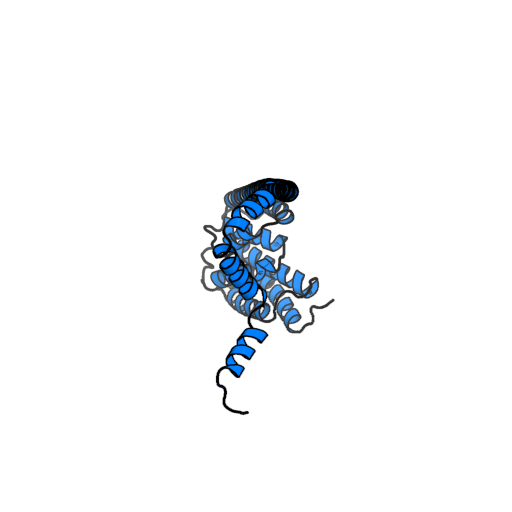 -7.028 1.00 96.12 179 SER A N 1
ATOM 1429 C CA . SER A 1 179 ? 2.460 5.404 -6.637 1.00 96.12 179 SER A CA 1
ATOM 1430 C C . SER A 1 179 ? 2.085 5.559 -5.165 1.00 96.12 179 SER A C 1
ATOM 1432 O O . SER A 1 179 ? 2.494 6.547 -4.553 1.00 96.12 179 SER A O 1
ATOM 1434 N N . ALA A 1 180 ? 1.311 4.628 -4.600 1.00 97.44 180 ALA A N 1
ATOM 1435 C CA . ALA A 1 180 ? 1.012 4.596 -3.174 1.00 97.44 180 ALA A CA 1
ATOM 1436 C C . ALA A 1 180 ? 2.301 4.420 -2.372 1.00 97.44 180 ALA A C 1
ATOM 1438 O O . ALA A 1 180 ? 2.612 5.270 -1.543 1.00 97.44 180 ALA A O 1
ATOM 1439 N N . LEU A 1 181 ? 3.105 3.412 -2.725 1.00 98.06 181 LEU A N 1
ATOM 1440 C CA . LEU A 1 181 ? 4.400 3.151 -2.103 1.00 98.06 181 LEU A CA 1
ATOM 1441 C C . LEU A 1 181 ? 5.326 4.374 -2.166 1.00 98.06 181 LEU A C 1
ATOM 1443 O O . LEU A 1 181 ? 5.823 4.817 -1.134 1.00 98.06 181 LEU A O 1
ATOM 1447 N N . HIS A 1 182 ? 5.510 4.967 -3.352 1.00 96.44 182 HIS A N 1
ATOM 1448 C CA . HIS A 1 182 ? 6.309 6.187 -3.512 1.00 96.44 182 HIS A CA 1
ATOM 1449 C C . HIS A 1 182 ? 5.832 7.299 -2.571 1.00 96.44 182 HIS A C 1
ATOM 1451 O O . HIS A 1 182 ? 6.643 7.925 -1.893 1.00 96.44 182 HIS A O 1
ATOM 1457 N N . ARG A 1 183 ? 4.521 7.560 -2.519 1.00 95.69 183 ARG A N 1
ATOM 1458 C CA . ARG A 1 183 ? 3.969 8.637 -1.691 1.00 95.69 183 ARG A CA 1
ATOM 1459 C C . ARG A 1 183 ? 4.106 8.361 -0.198 1.00 95.69 183 ARG A C 1
ATOM 1461 O O . ARG A 1 183 ? 4.340 9.319 0.531 1.00 95.69 183 ARG A O 1
ATOM 1468 N N . THR A 1 184 ? 3.983 7.109 0.237 1.00 96.12 184 THR A N 1
ATOM 1469 C CA . THR A 1 184 ? 4.223 6.702 1.629 1.00 96.12 184 THR A CA 1
ATOM 1470 C C . THR A 1 184 ? 5.688 6.905 2.008 1.00 96.12 184 THR A C 1
ATOM 1472 O O . THR A 1 184 ? 5.963 7.552 3.012 1.00 96.12 184 THR A O 1
ATOM 1475 N N . ILE A 1 185 ? 6.633 6.462 1.166 1.00 94.94 185 ILE A N 1
ATOM 1476 C CA . ILE A 1 185 ? 8.074 6.681 1.394 1.00 94.94 185 ILE A CA 1
ATOM 1477 C C . ILE A 1 185 ? 8.383 8.176 1.440 1.00 94.94 185 ILE A C 1
ATOM 1479 O O . ILE A 1 185 ? 9.047 8.636 2.356 1.00 94.94 185 ILE A O 1
ATOM 1483 N N . LEU A 1 186 ? 7.893 8.953 0.471 1.00 92.69 186 LEU A N 1
ATOM 1484 C CA . LEU A 1 186 ? 8.093 10.401 0.442 1.00 92.69 186 LEU A CA 1
ATOM 1485 C C . LEU A 1 186 ? 7.533 11.071 1.704 1.00 92.69 186 LEU A C 1
ATOM 1487 O O . LEU A 1 186 ? 8.186 11.948 2.263 1.00 92.69 186 LEU A O 1
ATOM 1491 N N . ALA A 1 187 ? 6.328 10.687 2.133 1.00 91.44 187 ALA A N 1
ATOM 1492 C CA . ALA A 1 187 ? 5.701 11.244 3.324 1.00 91.44 187 ALA A CA 1
ATOM 1493 C C . ALA A 1 187 ? 6.519 10.934 4.580 1.00 91.44 187 ALA A C 1
ATOM 1495 O O . ALA A 1 187 ? 6.760 11.845 5.361 1.00 91.44 187 ALA A O 1
ATOM 1496 N N . ASP A 1 188 ? 6.996 9.700 4.738 1.00 92.19 188 ASP A N 1
ATOM 1497 C CA . ASP A 1 188 ? 7.771 9.301 5.912 1.00 92.19 188 ASP A CA 1
ATOM 1498 C C . ASP A 1 188 ? 9.199 9.863 5.903 1.00 92.19 188 ASP A C 1
ATOM 1500 O O . ASP A 1 188 ? 9.626 10.488 6.871 1.00 92.19 188 ASP A O 1
ATOM 1504 N N . VAL A 1 189 ? 9.912 9.699 4.785 1.00 88.06 189 VAL A N 1
ATOM 1505 C CA . VAL A 1 189 ? 11.331 10.049 4.663 1.00 88.06 189 VAL A CA 1
ATOM 1506 C C . VAL A 1 189 ? 11.541 11.552 4.619 1.00 88.06 189 VAL A C 1
ATOM 1508 O O . VAL A 1 189 ? 12.495 12.001 5.224 1.00 88.06 189 VAL A O 1
ATOM 1511 N N . LYS A 1 190 ? 10.711 12.328 3.904 1.00 83.56 190 LYS A N 1
ATOM 1512 C CA . LYS A 1 190 ? 10.923 13.781 3.726 1.00 83.56 190 LYS A CA 1
ATOM 1513 C C . LYS A 1 190 ? 10.172 14.632 4.749 1.00 83.56 190 LYS A C 1
ATOM 1515 O O . LYS A 1 190 ? 10.601 15.736 5.072 1.00 83.56 190 LYS A O 1
ATOM 1520 N N . HIS A 1 191 ? 8.983 14.192 5.148 1.00 79.00 191 HIS A N 1
ATOM 1521 C CA . HIS A 1 191 ? 8.037 15.013 5.909 1.00 79.00 191 HIS A CA 1
ATOM 1522 C C . HIS A 1 191 ? 7.661 14.406 7.263 1.00 79.00 191 HIS A C 1
ATOM 1524 O O . HIS A 1 191 ? 6.971 15.059 8.043 1.00 79.00 191 HIS A O 1
ATOM 1530 N N . GLY A 1 192 ? 8.075 13.167 7.520 1.00 71.06 192 GLY A N 1
ATOM 1531 C CA . GLY A 1 192 ? 7.642 12.374 8.654 1.00 71.06 192 GLY A CA 1
ATOM 1532 C C . GLY A 1 192 ? 8.716 12.234 9.720 1.00 71.06 192 GLY A C 1
ATOM 1533 O O . GLY A 1 192 ? 9.773 12.864 9.687 1.00 71.06 192 GLY A O 1
ATOM 1534 N N . ALA A 1 193 ? 8.418 11.376 10.690 1.00 74.12 193 ALA A N 1
ATOM 1535 C CA . ALA A 1 193 ? 9.320 11.067 11.792 1.00 74.12 193 ALA A CA 1
ATOM 1536 C C . ALA A 1 193 ? 10.409 10.040 11.419 1.00 74.12 193 ALA A C 1
ATOM 1538 O O . ALA A 1 193 ? 11.240 9.720 12.268 1.00 74.12 193 ALA A O 1
ATOM 1539 N N . GLY A 1 194 ? 10.409 9.516 10.184 1.00 81.75 194 GLY A N 1
ATOM 1540 C CA . GLY A 1 194 ? 11.265 8.398 9.785 1.00 81.75 194 GLY A CA 1
ATOM 1541 C C . GLY A 1 194 ? 10.863 7.104 10.495 1.00 81.75 194 GLY A C 1
ATOM 1542 O O . GLY A 1 194 ? 11.692 6.471 11.146 1.00 81.75 194 GLY A O 1
ATOM 1543 N N . VAL A 1 195 ? 9.576 6.753 10.425 1.00 90.62 195 VAL A N 1
ATOM 1544 C CA . VAL A 1 195 ? 9.014 5.536 11.028 1.00 90.62 195 VAL A CA 1
ATOM 1545 C C . VAL A 1 195 ? 9.493 4.290 10.283 1.00 90.62 195 VAL A C 1
ATOM 1547 O O . VAL A 1 195 ? 9.659 3.234 10.895 1.00 90.62 195 VAL A O 1
ATOM 1550 N N . LEU A 1 196 ? 9.731 4.394 8.972 1.00 93.44 196 LEU A N 1
ATOM 1551 C CA . LEU A 1 196 ? 10.198 3.275 8.165 1.00 93.44 196 LEU A CA 1
ATOM 1552 C C . LEU A 1 196 ? 11.634 2.898 8.530 1.00 93.44 196 LEU A C 1
ATOM 1554 O O . LEU A 1 196 ? 12.566 3.703 8.493 1.00 93.44 196 LEU A O 1
ATOM 1558 N N . THR A 1 197 ? 11.825 1.620 8.828 1.00 94.56 197 THR A N 1
ATOM 1559 C CA . THR A 1 197 ? 13.136 1.068 9.165 1.00 94.56 197 THR A CA 1
ATOM 1560 C C . THR A 1 197 ? 14.018 0.908 7.925 1.00 94.56 197 THR A C 1
ATOM 1562 O O . THR A 1 197 ? 13.544 0.714 6.803 1.00 94.56 197 THR A O 1
ATOM 1565 N N . ALA A 1 198 ? 15.337 0.893 8.125 1.00 94.00 198 ALA A N 1
ATOM 1566 C CA . ALA A 1 198 ? 16.280 0.618 7.041 1.00 94.00 198 ALA A CA 1
ATOM 1567 C C . ALA A 1 198 ? 16.019 -0.746 6.367 1.00 94.00 198 ALA A C 1
ATOM 1569 O O . ALA A 1 198 ? 16.177 -0.873 5.154 1.00 94.00 198 ALA A O 1
ATOM 1570 N N . ASP A 1 199 ? 15.575 -1.756 7.120 1.00 96.50 199 ASP A N 1
ATOM 1571 C CA . ASP A 1 199 ? 15.247 -3.073 6.565 1.00 96.50 199 ASP A CA 1
ATOM 1572 C C . ASP A 1 199 ? 13.975 -3.053 5.714 1.00 96.50 199 ASP A C 1
ATOM 1574 O O . ASP A 1 199 ? 13.941 -3.671 4.649 1.00 96.50 199 ASP A O 1
ATOM 1578 N N . GLN A 1 200 ? 12.953 -2.295 6.119 1.00 97.31 200 GLN A N 1
ATOM 1579 C CA . GLN A 1 200 ? 11.773 -2.032 5.289 1.00 97.31 200 GLN A CA 1
ATOM 1580 C C . GLN A 1 200 ? 12.158 -1.357 3.965 1.00 97.31 200 GLN A C 1
ATOM 1582 O O . GLN A 1 200 ? 11.755 -1.818 2.895 1.00 97.31 200 GLN A O 1
ATOM 1587 N N . LEU A 1 201 ? 13.012 -0.332 4.010 1.00 97.19 201 LEU A N 1
ATOM 1588 C CA . LEU A 1 201 ? 13.486 0.364 2.811 1.00 97.19 201 LEU A CA 1
ATOM 1589 C C . LEU A 1 201 ? 14.305 -0.553 1.884 1.00 97.19 201 LEU A C 1
ATOM 1591 O O . LEU A 1 201 ? 14.108 -0.540 0.667 1.00 97.19 201 LEU A O 1
ATOM 1595 N N . ARG A 1 202 ? 15.177 -1.410 2.433 1.00 97.69 202 ARG A N 1
ATOM 1596 C CA . ARG A 1 202 ? 15.932 -2.405 1.646 1.00 97.69 202 ARG A CA 1
ATOM 1597 C C . ARG A 1 202 ? 15.021 -3.442 0.993 1.00 97.69 202 ARG A C 1
ATOM 1599 O O . ARG A 1 202 ? 15.229 -3.768 -0.177 1.00 97.69 202 ARG A O 1
ATOM 1606 N N . ARG A 1 203 ? 14.004 -3.938 1.710 1.00 98.06 203 ARG A N 1
ATOM 1607 C CA . ARG A 1 203 ? 13.002 -4.860 1.146 1.00 98.06 203 ARG A CA 1
ATOM 1608 C C . ARG A 1 203 ? 12.245 -4.210 -0.009 1.00 98.06 203 ARG A C 1
ATOM 1610 O O . ARG A 1 203 ? 12.160 -4.805 -1.082 1.00 98.06 203 ARG A O 1
ATOM 1617 N N . ALA A 1 204 ? 11.796 -2.967 0.160 1.00 98.19 204 ALA A N 1
ATOM 1618 C CA . ALA A 1 204 ? 11.149 -2.218 -0.913 1.00 98.19 204 ALA A CA 1
ATOM 1619 C C . ALA A 1 204 ? 12.072 -2.013 -2.123 1.00 98.19 204 ALA A C 1
ATOM 1621 O O . ALA A 1 204 ? 11.629 -2.192 -3.254 1.00 98.19 204 ALA A O 1
ATOM 1622 N N . LYS A 1 205 ? 13.362 -1.712 -1.916 1.00 98.12 205 LYS A N 1
ATOM 1623 C CA . LYS A 1 205 ? 14.346 -1.592 -3.007 1.00 98.12 205 LYS A CA 1
ATOM 1624 C C . LYS A 1 205 ? 14.469 -2.887 -3.812 1.00 98.12 205 LYS A C 1
ATOM 1626 O O . LYS A 1 205 ? 14.444 -2.849 -5.041 1.00 98.12 205 LYS A O 1
ATOM 1631 N N . ALA A 1 206 ? 14.584 -4.026 -3.129 1.00 98.06 206 ALA A N 1
ATOM 1632 C CA . ALA A 1 206 ? 14.680 -5.332 -3.776 1.00 98.06 206 ALA A CA 1
ATOM 1633 C C . ALA A 1 206 ? 13.404 -5.677 -4.564 1.00 98.06 206 ALA A C 1
ATOM 1635 O O . ALA A 1 206 ? 13.489 -6.129 -5.707 1.00 98.06 206 ALA A O 1
ATOM 1636 N N . MET A 1 207 ? 12.232 -5.407 -3.982 1.00 98.31 207 MET A N 1
ATOM 1637 C CA . MET A 1 207 ? 10.942 -5.570 -4.654 1.00 98.31 207 MET A CA 1
ATOM 1638 C C . MET A 1 207 ? 10.840 -4.673 -5.896 1.00 98.31 207 MET A C 1
ATOM 1640 O O . MET A 1 207 ? 10.500 -5.158 -6.972 1.00 98.31 207 MET A O 1
ATOM 1644 N N . LEU A 1 208 ? 11.196 -3.386 -5.797 1.00 98.25 208 LEU A N 1
ATOM 1645 C CA . LEU A 1 208 ? 11.132 -2.451 -6.926 1.00 98.25 208 LEU A CA 1
ATOM 1646 C C . LEU A 1 208 ? 12.045 -2.878 -8.075 1.00 98.25 208 LEU A C 1
ATOM 1648 O O . LEU A 1 208 ? 11.648 -2.775 -9.233 1.00 98.25 208 LEU A O 1
ATOM 1652 N N . ALA A 1 209 ? 13.241 -3.391 -7.773 1.00 97.81 209 ALA A N 1
ATOM 1653 C CA . ALA A 1 209 ? 14.136 -3.932 -8.793 1.00 97.81 209 ALA A CA 1
ATOM 1654 C C . ALA A 1 209 ? 13.486 -5.102 -9.551 1.00 97.81 209 ALA A C 1
ATOM 1656 O O . ALA A 1 209 ? 13.560 -5.155 -10.779 1.00 97.81 209 ALA A O 1
ATOM 1657 N N . ARG A 1 210 ? 12.791 -5.996 -8.837 1.00 98.00 210 ARG A N 1
ATOM 1658 C CA . ARG A 1 210 ? 12.032 -7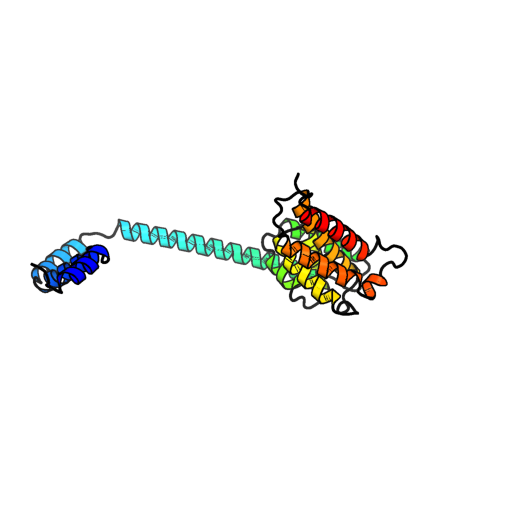.101 -9.439 1.00 98.00 210 ARG A CA 1
ATOM 1659 C C . ARG A 1 210 ? 10.853 -6.599 -10.270 1.00 98.00 210 ARG A C 1
ATOM 1661 O O . ARG A 1 210 ? 10.703 -7.022 -11.410 1.00 98.00 210 ARG A O 1
ATOM 1668 N N . LEU A 1 211 ? 10.060 -5.669 -9.735 1.00 97.81 211 LEU A N 1
ATOM 1669 C CA . LEU A 1 211 ? 8.915 -5.083 -10.436 1.00 97.81 211 LEU A CA 1
ATOM 1670 C C . LEU A 1 211 ? 9.341 -4.397 -11.732 1.00 97.81 211 LEU A C 1
ATOM 1672 O O . LEU A 1 211 ? 8.719 -4.599 -12.768 1.00 97.81 211 LEU A O 1
ATOM 1676 N N . VAL A 1 212 ? 10.415 -3.607 -11.693 1.00 96.25 212 VAL A N 1
ATOM 1677 C CA . VAL A 1 212 ? 10.941 -2.939 -12.885 1.00 96.25 212 VAL A CA 1
ATOM 1678 C C . VAL A 1 212 ? 11.433 -3.962 -13.904 1.00 96.25 212 VAL A C 1
ATOM 1680 O O . VAL A 1 212 ? 11.239 -3.745 -15.092 1.00 96.25 212 VAL A O 1
ATOM 1683 N N . ALA A 1 213 ? 12.028 -5.078 -13.480 1.00 96.50 213 ALA A N 1
ATOM 1684 C CA . ALA A 1 213 ? 12.484 -6.132 -14.386 1.00 96.50 213 ALA A CA 1
ATOM 1685 C C . ALA A 1 213 ? 11.345 -6.954 -15.025 1.00 96.50 213 ALA A C 1
ATOM 1687 O O . ALA A 1 213 ? 11.605 -7.693 -15.973 1.00 96.50 213 ALA A O 1
ATOM 1688 N N . ASN A 1 214 ? 10.103 -6.829 -14.545 1.00 97.44 214 ASN A N 1
ATOM 1689 C CA . ASN A 1 214 ? 8.970 -7.603 -15.048 1.00 97.44 214 ASN A CA 1
ATOM 1690 C C . ASN A 1 214 ? 8.664 -7.290 -16.537 1.00 97.44 214 ASN A C 1
ATOM 1692 O O . ASN A 1 214 ? 8.617 -6.109 -16.908 1.00 97.44 214 ASN A O 1
ATOM 1696 N N . PRO A 1 215 ? 8.400 -8.302 -17.395 1.00 95.69 215 PRO A N 1
ATOM 1697 C CA . PRO A 1 215 ? 8.186 -8.102 -18.832 1.00 95.69 215 PRO A CA 1
ATOM 1698 C C . PRO A 1 215 ? 7.068 -7.110 -19.173 1.00 95.69 215 PRO A C 1
ATOM 1700 O O . PRO A 1 215 ? 7.243 -6.261 -20.051 1.00 95.69 215 PRO A O 1
ATOM 1703 N N . ARG A 1 216 ? 5.937 -7.151 -18.456 1.00 94.88 216 ARG A N 1
ATOM 1704 C CA . ARG A 1 216 ? 4.815 -6.231 -18.703 1.00 94.88 216 ARG A CA 1
ATOM 1705 C C . ARG A 1 216 ? 5.130 -4.801 -18.295 1.00 94.88 216 ARG A C 1
ATOM 1707 O O . ARG A 1 216 ? 4.687 -3.873 -18.962 1.00 94.88 216 ARG A O 1
ATOM 1714 N N . VAL A 1 217 ? 5.922 -4.620 -17.240 1.00 94.75 217 VAL A N 1
ATOM 1715 C CA . VAL A 1 217 ? 6.391 -3.298 -16.799 1.00 94.75 217 VAL A CA 1
ATOM 1716 C C . VAL A 1 217 ? 7.434 -2.729 -17.764 1.00 94.75 217 VAL A C 1
ATOM 1718 O O . VAL A 1 217 ? 7.458 -1.524 -18.004 1.00 94.75 217 VAL A O 1
ATOM 1721 N N . GLN A 1 218 ? 8.275 -3.572 -18.365 1.00 93.44 218 GLN A N 1
ATOM 1722 C CA . GLN A 1 218 ? 9.206 -3.142 -19.413 1.00 93.44 218 GLN A CA 1
ATOM 1723 C C . GLN A 1 218 ? 8.488 -2.741 -20.705 1.00 93.44 218 GLN A C 1
ATOM 1725 O O . GLN A 1 218 ? 8.900 -1.785 -21.367 1.00 93.44 218 GLN A O 1
ATOM 1730 N N . ALA A 1 219 ? 7.401 -3.440 -21.036 1.00 90.75 219 ALA A N 1
ATOM 1731 C CA . ALA A 1 219 ? 6.529 -3.113 -22.160 1.00 90.75 219 ALA A CA 1
ATOM 1732 C C . ALA A 1 219 ? 5.617 -1.896 -21.902 1.00 90.75 219 ALA A C 1
ATOM 1734 O O . ALA A 1 219 ? 5.003 -1.396 -22.844 1.00 90.75 219 ALA A O 1
ATOM 1735 N N . ASP A 1 220 ? 5.527 -1.409 -20.661 1.00 87.31 220 ASP A N 1
ATOM 1736 C CA . ASP A 1 220 ? 4.762 -0.218 -20.296 1.00 87.31 220 ASP A CA 1
ATOM 1737 C C . ASP A 1 220 ? 5.530 1.056 -20.683 1.00 87.31 220 ASP A C 1
ATOM 1739 O O . ASP A 1 220 ? 6.603 1.361 -20.142 1.00 87.31 220 ASP A O 1
ATOM 1743 N N . GLU A 1 221 ? 4.985 1.797 -21.653 1.00 79.00 221 GLU A N 1
ATOM 1744 C CA . GLU A 1 221 ? 5.568 3.034 -22.193 1.00 79.00 221 GLU A CA 1
ATOM 1745 C C . GLU A 1 221 ? 7.065 2.865 -22.547 1.00 79.00 221 GLU A C 1
ATOM 1747 O O . GLU A 1 221 ? 7.922 3.564 -21.993 1.00 79.00 221 GLU A O 1
ATOM 1752 N N . PRO A 1 222 ? 7.436 1.934 -23.455 1.00 75.56 222 PRO A N 1
ATOM 1753 C CA . PRO A 1 222 ? 8.828 1.516 -23.674 1.00 75.56 222 PRO A CA 1
ATOM 1754 C C . PRO A 1 222 ? 9.733 2.690 -24.067 1.00 75.56 222 PRO A C 1
ATOM 1756 O O . PRO A 1 222 ? 10.890 2.750 -23.655 1.00 75.56 222 PRO A O 1
ATOM 1759 N N . ASN A 1 223 ? 9.165 3.665 -24.779 1.00 77.94 223 ASN A N 1
ATOM 1760 C CA . ASN A 1 223 ? 9.847 4.859 -25.273 1.00 77.94 223 ASN A CA 1
ATOM 1761 C C . ASN A 1 223 ? 10.010 5.963 -24.212 1.00 77.94 223 ASN A C 1
ATOM 1763 O O . ASN A 1 223 ? 10.710 6.943 -24.460 1.00 77.94 223 ASN A O 1
ATOM 1767 N N . ASN A 1 224 ? 9.370 5.843 -23.043 1.00 79.31 224 ASN A N 1
ATOM 1768 C CA . ASN A 1 224 ? 9.524 6.793 -21.946 1.00 79.31 224 ASN A CA 1
ATOM 1769 C C . ASN A 1 224 ? 9.520 6.086 -20.576 1.00 79.31 224 ASN A C 1
ATOM 1771 O O . ASN A 1 224 ? 8.488 6.041 -19.905 1.00 79.31 224 ASN A O 1
ATOM 1775 N N . PRO A 1 225 ? 10.691 5.623 -20.099 1.00 73.00 225 PRO A N 1
ATOM 1776 C CA . PRO A 1 225 ? 10.828 4.903 -18.828 1.00 73.00 225 PRO A CA 1
ATOM 1777 C C . PRO A 1 225 ? 10.447 5.711 -17.579 1.00 73.00 225 PRO A C 1
ATOM 1779 O O . PRO A 1 225 ? 10.364 5.156 -16.488 1.00 73.00 225 PRO A O 1
ATOM 1782 N N . THR A 1 226 ? 10.242 7.026 -17.708 1.00 75.88 226 THR A N 1
ATOM 1783 C CA . THR A 1 226 ? 9.773 7.878 -16.602 1.00 75.88 226 THR A CA 1
ATOM 1784 C C . THR A 1 226 ? 8.248 7.968 -16.520 1.00 75.88 226 THR A C 1
ATOM 1786 O O . THR A 1 226 ? 7.713 8.539 -15.568 1.00 75.88 226 THR A O 1
ATOM 1789 N N . ARG A 1 227 ? 7.542 7.390 -17.499 1.00 78.00 227 ARG A N 1
ATOM 1790 C CA . ARG A 1 227 ? 6.085 7.229 -17.531 1.00 78.00 227 ARG A CA 1
ATOM 1791 C C . ARG A 1 227 ? 5.714 5.777 -17.206 1.00 78.00 227 ARG A C 1
ATOM 1793 O O . ARG A 1 227 ? 6.586 4.924 -17.051 1.00 78.00 227 ARG A O 1
ATOM 1800 N N . GLY A 1 228 ? 4.419 5.527 -17.020 1.00 87.19 228 GLY A N 1
ATOM 1801 C CA . GLY A 1 228 ? 3.933 4.212 -16.605 1.00 87.19 228 GLY A CA 1
ATOM 1802 C C . GLY A 1 228 ? 4.431 3.808 -15.214 1.00 87.19 228 GLY A C 1
ATOM 1803 O O . GLY A 1 228 ? 4.835 4.660 -14.415 1.00 87.19 228 GLY A O 1
ATOM 1804 N N . VAL A 1 229 ? 4.397 2.511 -14.908 1.00 93.31 229 VAL A N 1
ATOM 1805 C CA . VAL A 1 229 ? 4.793 1.915 -13.614 1.00 93.31 229 VAL A CA 1
ATOM 1806 C C . VAL A 1 229 ? 6.245 2.252 -13.242 1.00 93.31 229 VAL A C 1
ATOM 1808 O O . VAL A 1 229 ? 6.550 2.502 -12.071 1.00 93.31 229 VAL A O 1
ATOM 1811 N N . ARG A 1 230 ? 7.141 2.335 -14.235 1.00 93.06 230 ARG A N 1
ATOM 1812 C CA . ARG A 1 230 ? 8.572 2.630 -14.035 1.00 93.06 230 ARG A CA 1
ATOM 1813 C C . ARG A 1 230 ? 8.826 4.036 -13.480 1.00 93.06 230 ARG A C 1
ATOM 1815 O O . ARG A 1 230 ? 9.781 4.226 -12.728 1.00 93.06 230 ARG A O 1
ATOM 1822 N N . GLY A 1 231 ? 7.939 4.996 -13.756 1.00 89.69 231 GLY A N 1
ATOM 1823 C CA . GLY A 1 231 ? 8.019 6.355 -13.215 1.00 89.69 231 GLY A CA 1
ATOM 1824 C C . GLY A 1 231 ? 7.964 6.396 -11.681 1.00 89.69 231 GLY A C 1
ATOM 1825 O O . GLY A 1 231 ? 8.954 6.769 -11.047 1.00 89.69 231 GLY A O 1
ATOM 1826 N N . PRO A 1 232 ? 6.841 6.003 -11.047 1.00 92.94 232 PRO A N 1
ATOM 1827 C CA . PRO A 1 232 ? 6.749 5.913 -9.592 1.00 92.94 232 PRO A CA 1
ATOM 1828 C C . PRO A 1 232 ? 7.793 4.984 -8.965 1.00 92.94 232 PRO A C 1
ATOM 1830 O O . PRO A 1 232 ? 8.277 5.299 -7.882 1.00 92.94 232 PRO A O 1
ATOM 1833 N N . ALA A 1 233 ? 8.177 3.890 -9.636 1.00 95.56 233 ALA A N 1
ATOM 1834 C CA . ALA A 1 233 ? 9.215 2.983 -9.142 1.00 95.56 233 ALA A CA 1
ATOM 1835 C C . ALA A 1 233 ? 10.577 3.680 -9.016 1.00 95.56 233 ALA A C 1
ATOM 1837 O O . ALA A 1 233 ? 11.227 3.576 -7.976 1.00 95.56 233 ALA A O 1
ATOM 1838 N N . LYS A 1 234 ? 10.979 4.449 -10.038 1.00 93.75 234 LYS A N 1
ATOM 1839 C CA . LYS A 1 234 ? 12.198 5.264 -9.994 1.00 93.75 234 LYS A CA 1
ATOM 1840 C C . LYS A 1 234 ? 12.152 6.249 -8.826 1.00 93.75 234 LYS A C 1
ATOM 1842 O O . LYS A 1 234 ? 13.090 6.305 -8.040 1.00 93.75 234 LYS A O 1
ATOM 1847 N N . TRP A 1 235 ? 11.061 7.006 -8.693 1.00 92.69 235 TRP A N 1
ATOM 1848 C CA . TRP A 1 235 ? 10.951 8.013 -7.635 1.00 92.69 235 TRP A CA 1
ATOM 1849 C C . TRP A 1 235 ? 10.933 7.403 -6.233 1.00 92.69 235 TRP A C 1
ATOM 1851 O O . TRP A 1 235 ? 11.561 7.948 -5.330 1.00 92.69 235 TRP A O 1
ATOM 1861 N N . ALA A 1 236 ? 10.268 6.261 -6.051 1.00 95.31 236 ALA A N 1
ATOM 1862 C CA . ALA A 1 236 ? 10.344 5.501 -4.809 1.00 95.31 236 ALA A CA 1
ATOM 1863 C C . ALA A 1 236 ? 11.790 5.077 -4.503 1.00 95.31 236 ALA A C 1
ATOM 1865 O O . ALA A 1 236 ? 12.247 5.279 -3.383 1.00 95.31 236 ALA A O 1
ATOM 1866 N N . GLY A 1 237 ? 12.520 4.562 -5.500 1.00 95.19 237 GLY A N 1
ATOM 1867 C CA . GLY A 1 237 ? 13.936 4.207 -5.376 1.00 95.19 237 GLY A CA 1
ATOM 1868 C C . GLY A 1 237 ? 14.811 5.387 -4.946 1.00 95.19 237 GLY A C 1
ATOM 1869 O O . GLY A 1 237 ? 15.555 5.269 -3.977 1.00 95.19 237 GLY A O 1
ATOM 1870 N N . ASP A 1 238 ? 14.657 6.544 -5.595 1.00 93.56 238 ASP A N 1
ATOM 1871 C CA . ASP A 1 238 ? 15.408 7.763 -5.262 1.00 93.56 238 ASP A CA 1
ATOM 1872 C C . ASP A 1 238 ? 15.182 8.190 -3.794 1.00 93.56 238 ASP A C 1
ATOM 1874 O O . ASP A 1 238 ? 16.115 8.616 -3.112 1.00 93.56 238 ASP A O 1
ATOM 1878 N N . TRP A 1 239 ? 13.952 8.063 -3.278 1.00 94.56 239 TRP A N 1
ATOM 1879 C CA . TRP A 1 239 ? 13.646 8.366 -1.874 1.00 94.56 239 TRP A CA 1
ATOM 1880 C C . TRP A 1 239 ? 14.119 7.295 -0.893 1.00 94.56 239 TRP A C 1
ATOM 1882 O O . TRP A 1 239 ? 14.520 7.640 0.217 1.00 94.56 239 TRP A O 1
ATOM 1892 N N . ILE A 1 240 ? 14.114 6.023 -1.292 1.00 95.19 240 ILE A N 1
ATOM 1893 C CA . ILE A 1 240 ? 14.687 4.934 -0.496 1.00 95.19 240 ILE A CA 1
ATOM 1894 C C . ILE A 1 240 ? 16.179 5.174 -0.269 1.00 95.19 240 ILE A C 1
ATOM 1896 O O . ILE A 1 240 ? 16.628 5.077 0.871 1.00 95.19 240 ILE A O 1
ATOM 1900 N N . GLU A 1 241 ? 16.938 5.541 -1.307 1.00 94.62 241 GLU A N 1
ATOM 1901 C CA . GLU A 1 241 ? 18.370 5.832 -1.151 1.00 94.62 241 GLU A CA 1
ATOM 1902 C C . GLU A 1 241 ? 18.606 6.978 -0.166 1.00 94.62 241 GLU A C 1
ATOM 1904 O O . GLU A 1 241 ? 19.436 6.852 0.731 1.00 94.62 241 GLU A O 1
ATOM 1909 N N . LYS A 1 242 ? 17.825 8.060 -0.269 1.00 90.94 242 LYS A N 1
ATOM 1910 C CA . LYS A 1 242 ? 17.899 9.185 0.677 1.00 90.94 242 LYS A CA 1
ATOM 1911 C C . LYS A 1 242 ? 17.565 8.767 2.107 1.00 90.94 242 LYS A C 1
ATOM 1913 O O . LYS A 1 242 ? 18.251 9.178 3.040 1.00 90.94 242 LYS A O 1
ATOM 1918 N N . GLY A 1 243 ? 16.536 7.936 2.283 1.00 90.50 243 GLY A N 1
ATOM 1919 C CA . GLY A 1 243 ? 16.166 7.387 3.587 1.00 90.50 243 GLY A CA 1
ATOM 1920 C C . GLY A 1 243 ? 17.282 6.531 4.189 1.00 90.50 243 GLY A C 1
ATOM 1921 O O . GLY A 1 243 ? 17.614 6.689 5.361 1.00 90.50 243 GLY A O 1
ATOM 1922 N N . LEU A 1 244 ? 17.923 5.685 3.378 1.00 92.50 244 LEU A N 1
ATOM 1923 C CA . LEU A 1 244 ? 19.046 4.840 3.799 1.00 92.50 244 LEU A CA 1
ATOM 1924 C C . LEU A 1 244 ? 20.328 5.633 4.090 1.00 92.50 244 LEU A C 1
ATOM 1926 O O . LEU A 1 244 ? 21.088 5.244 4.974 1.00 92.50 244 LEU A O 1
ATOM 1930 N N . ALA A 1 245 ? 20.562 6.736 3.377 1.00 89.44 245 ALA A N 1
ATOM 1931 C CA . ALA A 1 245 ? 21.684 7.644 3.612 1.00 89.44 245 ALA A CA 1
ATOM 1932 C C . ALA A 1 245 ? 21.477 8.566 4.832 1.00 89.44 245 ALA A C 1
ATOM 1934 O O . ALA A 1 245 ? 22.408 9.244 5.259 1.00 89.44 245 ALA A O 1
ATOM 1935 N N . GLY A 1 246 ? 20.267 8.601 5.405 1.00 79.00 246 GLY A N 1
ATOM 1936 C CA . GLY A 1 246 ? 19.913 9.520 6.489 1.00 79.00 246 GLY A CA 1
ATOM 1937 C C . GLY A 1 246 ? 19.680 10.966 6.030 1.00 79.00 246 GLY A C 1
ATOM 1938 O O . GLY A 1 246 ? 19.530 11.852 6.867 1.00 79.00 246 GLY A O 1
ATOM 1939 N N . GLU A 1 247 ? 19.602 11.203 4.719 1.00 65.69 247 GLU A N 1
ATOM 1940 C CA . GLU A 1 247 ? 19.415 12.519 4.083 1.00 65.69 247 GLU A CA 1
ATOM 1941 C C . GLU A 1 247 ? 17.945 12.986 4.069 1.00 65.69 247 GLU A C 1
ATOM 1943 O O . GLU A 1 247 ? 17.616 14.015 3.482 1.00 65.69 247 GLU A O 1
ATOM 1948 N N . GLY A 1 248 ? 17.039 12.217 4.681 1.00 58.44 248 GLY A N 1
ATOM 1949 C CA . GLY A 1 248 ? 15.605 12.519 4.740 1.00 58.44 248 GLY A CA 1
ATOM 1950 C C . GLY A 1 248 ? 15.186 13.513 5.829 1.00 58.44 248 GLY A C 1
ATOM 1951 O O . GLY A 1 248 ? 14.091 14.062 5.760 1.00 58.44 248 GLY A O 1
ATOM 1952 N N . LYS A 1 249 ? 16.024 13.780 6.835 1.00 47.97 249 LYS A N 1
ATOM 1953 C CA . LYS A 1 249 ? 15.594 14.615 7.966 1.00 47.97 249 LYS A CA 1
ATOM 1954 C C . LYS A 1 249 ? 15.399 16.085 7.549 1.00 47.97 249 LYS A C 1
ATOM 1956 O O . LYS A 1 249 ? 16.225 16.586 6.785 1.00 47.97 249 LYS A O 1
ATOM 1961 N N . PRO A 1 250 ? 14.337 16.762 8.031 1.00 47.75 250 PRO A N 1
ATOM 1962 C CA . PRO A 1 250 ? 14.202 18.210 7.892 1.00 47.75 250 PRO A CA 1
ATOM 1963 C C . PRO A 1 250 ? 15.353 18.964 8.570 1.00 47.75 250 PRO A C 1
ATOM 1965 O O . PRO A 1 250 ? 15.902 18.445 9.572 1.00 47.75 250 PRO A O 1
#

Foldseek 3Di:
DPDDPVVVVVVVCVVPPDCVVVVVVVVVVVCVVCVVVVVVVVVVVVVPPCVVVVVVVVVVVVVVVVVVVVVVVVVVVLVVLLVQLVVLLVPDDQPDDPVVCVVSLVSLLVSLVVDPDLVQLLCLLQPNPDLSSLLSSLSSLLNNLDVVCLVSLLVSLLVLLVDLCSVVHDLVSLLSSLNSNLSNLLCPLAPHPVPDDLVSLVSSLVSLVSNCPRPVNCVAPVVDCCDGSSVSSVSSNVSSVCSNVVVRDD